Protein AF-A0A352WPE0-F1 (afdb_monomer_lite)

pLDDT: mean 79.99, std 14.22, range [39.38, 95.12]

Radius of gyration: 27.55 Å; chains: 1; bounding box: 70×41×82 Å

Structure (mmCIF, N/CA/C/O backbone):
data_AF-A0A352WPE0-F1
#
_entry.id   AF-A0A352WPE0-F1
#
loop_
_atom_site.group_PDB
_atom_site.id
_atom_site.type_symbol
_atom_site.label_atom_id
_atom_site.label_alt_id
_atom_site.label_comp_id
_atom_site.label_asym_id
_atom_site.label_entity_id
_atom_site.label_seq_id
_atom_site.pdbx_PDB_ins_code
_atom_site.Cartn_x
_atom_site.Cartn_y
_atom_site.Cartn_z
_atom_site.occupancy
_atom_site.B_iso_or_equiv
_atom_site.auth_seq_id
_atom_site.auth_comp_id
_atom_site.auth_asym_id
_atom_site.auth_atom_id
_atom_site.pdbx_PDB_model_num
ATOM 1 N N . MET A 1 1 ? -41.668 14.750 -33.938 1.00 43.81 1 MET A N 1
ATOM 2 C CA . MET A 1 1 ? -40.246 15.151 -33.969 1.00 43.81 1 MET A CA 1
ATOM 3 C C . MET A 1 1 ? -39.415 13.962 -33.520 1.00 43.81 1 MET A C 1
ATOM 5 O O . MET A 1 1 ? -39.612 13.494 -32.409 1.00 43.81 1 MET A O 1
ATOM 9 N N . LYS A 1 2 ? -38.596 13.395 -34.413 1.00 44.81 2 LYS A N 1
ATOM 10 C CA . LYS A 1 2 ? -37.662 12.307 -34.089 1.00 44.81 2 LYS A CA 1
ATOM 11 C C . LYS A 1 2 ? -36.348 12.960 -33.655 1.00 44.81 2 LYS A C 1
ATOM 13 O O . LYS A 1 2 ? -35.745 13.641 -34.476 1.00 44.81 2 LYS A O 1
ATOM 18 N N . MET A 1 3 ? -35.953 12.789 -32.392 1.00 46.50 3 MET A N 1
ATOM 19 C CA . MET A 1 3 ? -34.606 13.148 -31.927 1.00 46.50 3 MET A CA 1
ATOM 20 C C . MET A 1 3 ? -33.566 12.379 -32.748 1.00 46.50 3 MET A C 1
ATOM 22 O O . MET A 1 3 ? -33.738 11.181 -32.996 1.00 46.50 3 MET A O 1
ATOM 26 N N . GLY A 1 4 ? -32.532 13.083 -33.210 1.00 46.75 4 GLY A N 1
ATOM 27 C CA . GLY A 1 4 ? -31.468 12.518 -34.032 1.00 46.75 4 GLY A CA 1
ATOM 28 C C . GLY A 1 4 ? -30.531 11.633 -33.213 1.00 46.75 4 GLY A C 1
ATOM 29 O O . GLY A 1 4 ? -30.327 11.855 -32.024 1.00 46.75 4 GLY A O 1
ATOM 30 N N . LEU A 1 5 ? -29.926 10.630 -33.855 1.00 49.81 5 LEU A N 1
ATOM 31 C CA . LEU A 1 5 ? -28.964 9.719 -33.216 1.00 49.81 5 LEU A CA 1
ATOM 32 C C . LEU A 1 5 ? -27.746 10.464 -32.621 1.00 49.81 5 LEU A C 1
ATOM 34 O O . LEU A 1 5 ? -27.161 9.996 -31.653 1.00 49.81 5 LEU A O 1
ATOM 38 N N . MET A 1 6 ? -27.412 11.636 -33.173 1.00 50.19 6 MET A N 1
ATOM 39 C CA . MET A 1 6 ? -26.357 12.532 -32.678 1.00 50.19 6 MET A CA 1
ATOM 40 C C . MET A 1 6 ? -26.748 13.261 -31.380 1.00 50.19 6 MET A C 1
ATOM 42 O O . MET A 1 6 ? -25.894 13.448 -30.520 1.00 50.19 6 MET A O 1
ATOM 46 N N . ASP A 1 7 ? -28.033 13.581 -31.172 1.00 50.25 7 ASP A N 1
ATOM 47 C CA . ASP A 1 7 ? -28.509 14.175 -29.908 1.00 50.25 7 ASP A CA 1
ATOM 48 C C . ASP A 1 7 ? -28.451 13.168 -28.747 1.00 50.25 7 ASP A C 1
ATOM 50 O O . ASP A 1 7 ? -28.333 13.561 -27.593 1.00 50.25 7 ASP A O 1
ATOM 54 N N . LYS A 1 8 ? -28.485 11.861 -29.048 1.00 51.09 8 LYS A N 1
ATOM 55 C CA . LYS A 1 8 ? -28.282 10.786 -28.060 1.00 51.09 8 LYS A CA 1
ATOM 56 C C . LYS A 1 8 ? -26.813 10.527 -27.716 1.00 51.09 8 LYS A C 1
ATOM 58 O O . LYS A 1 8 ? -26.549 9.888 -26.706 1.00 51.09 8 LYS A O 1
ATOM 63 N N . LEU A 1 9 ? -25.873 10.976 -28.548 1.00 45.56 9 LEU A N 1
ATOM 64 C CA . LEU A 1 9 ? -24.436 10.820 -28.292 1.00 45.56 9 LEU A CA 1
ATOM 65 C C . LEU A 1 9 ? -23.860 12.016 -27.525 1.00 45.56 9 LEU A C 1
ATOM 67 O O . LEU A 1 9 ? -22.933 11.835 -26.747 1.00 45.56 9 LEU A O 1
ATOM 71 N N . ASN A 1 10 ? -24.461 13.202 -27.658 1.00 40.06 10 ASN A N 1
ATOM 72 C CA . ASN A 1 10 ? -24.105 14.378 -26.854 1.00 40.06 10 ASN A CA 1
ATOM 73 C C . ASN A 1 10 ? -24.753 14.406 -25.459 1.00 40.06 10 ASN A C 1
ATOM 75 O O . ASN A 1 10 ? -24.430 15.286 -24.669 1.00 40.06 10 ASN A O 1
ATOM 79 N N . SER A 1 11 ? -25.646 13.461 -25.143 1.00 41.69 11 SER A N 1
ATOM 80 C CA . SER A 1 11 ? -26.133 13.227 -23.775 1.00 41.69 11 SER A CA 1
ATOM 81 C C . SER A 1 11 ? -25.327 12.156 -23.037 1.00 41.69 11 SER A C 1
ATOM 83 O O . SER A 1 11 ? -25.769 11.670 -21.998 1.00 41.69 11 SER A O 1
ATOM 85 N N . VAL A 1 12 ? -24.188 11.721 -23.587 1.00 42.97 12 VAL A N 1
ATOM 86 C CA . VAL A 1 12 ? -23.185 11.006 -22.798 1.00 42.97 12 VAL A CA 1
ATOM 87 C C . VAL A 1 12 ? -22.528 12.075 -21.942 1.00 42.97 12 VAL A C 1
ATOM 89 O O . VAL A 1 12 ? -21.559 12.710 -22.353 1.00 42.97 12 VAL A O 1
ATOM 92 N N . ASP A 1 13 ? -23.172 12.337 -20.804 1.00 41.56 13 ASP A N 1
ATOM 93 C CA . ASP A 1 13 ? -22.666 13.165 -19.724 1.00 41.56 13 ASP A CA 1
ATOM 94 C C . ASP A 1 13 ? -21.177 12.872 -19.553 1.00 41.56 13 ASP A C 1
ATOM 96 O O . ASP A 1 13 ? -20.771 11.783 -19.138 1.00 41.56 13 ASP A O 1
ATOM 100 N N . HIS A 1 14 ? -20.352 13.871 -19.852 1.00 40.06 14 HIS A N 1
ATOM 101 C CA . HIS A 1 14 ? -19.126 14.043 -19.101 1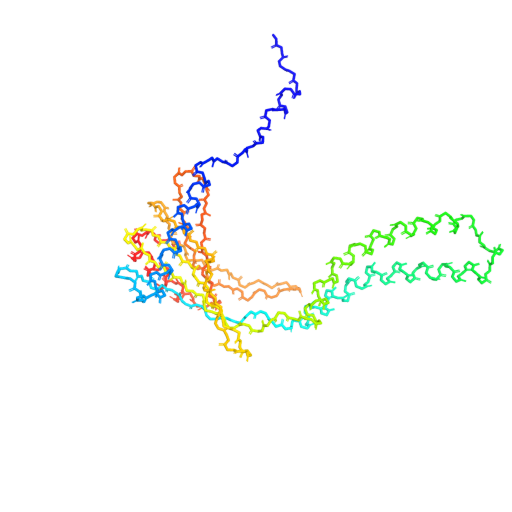.00 40.06 14 HIS A CA 1
ATOM 102 C C . HIS A 1 14 ? -19.575 14.294 -17.665 1.00 40.06 14 HIS A C 1
ATOM 104 O O . HIS A 1 14 ? -19.849 15.429 -17.284 1.00 40.06 14 HIS A O 1
ATOM 110 N N . SER A 1 15 ? -19.738 13.209 -16.909 1.00 39.38 15 SER A N 1
ATOM 111 C CA . SER A 1 15 ? -19.980 13.234 -15.479 1.00 39.38 15 SER A CA 1
ATOM 112 C C . SER A 1 15 ? -18.829 14.005 -14.846 1.00 39.38 15 SER A C 1
ATOM 114 O O . SER A 1 15 ? -17.753 13.452 -14.609 1.00 39.38 15 SER A O 1
ATOM 116 N N . SER A 1 16 ? -19.032 15.303 -14.618 1.00 40.28 16 SER A N 1
ATOM 117 C CA . SER A 1 16 ? -18.300 16.019 -13.584 1.00 40.28 16 SER A CA 1
ATOM 118 C C . SER A 1 16 ? -18.358 15.150 -12.328 1.00 40.28 16 SER A C 1
ATOM 120 O O . SER A 1 16 ? -19.448 14.656 -12.017 1.00 40.28 16 SER A O 1
ATOM 122 N N . PRO A 1 17 ? -17.230 14.917 -11.634 1.00 46.94 17 PRO A N 1
ATOM 123 C CA . PRO A 1 17 ? -17.265 14.205 -10.365 1.00 46.94 17 PRO A CA 1
ATOM 124 C C . PRO A 1 17 ? -18.322 14.880 -9.490 1.00 46.94 17 PRO A C 1
ATOM 126 O O . PRO A 1 17 ? -18.395 16.111 -9.417 1.00 46.94 17 PRO A O 1
ATOM 129 N N . ASN A 1 18 ? -19.235 14.079 -8.943 1.00 52.78 18 ASN A N 1
ATOM 130 C CA . ASN A 1 18 ? -20.347 14.597 -8.164 1.00 52.78 18 ASN A CA 1
ATOM 131 C C . ASN A 1 18 ? -19.765 15.431 -7.019 1.00 52.78 18 ASN A C 1
ATOM 133 O O . ASN A 1 18 ? -18.969 14.929 -6.234 1.00 52.78 18 ASN A O 1
ATOM 137 N N . HIS A 1 19 ? -20.190 16.686 -6.877 1.00 56.44 19 HIS A N 1
ATOM 138 C CA . HIS A 1 19 ? -19.694 17.597 -5.834 1.00 56.44 19 HIS A CA 1
ATOM 139 C C . HIS A 1 19 ? -19.858 17.023 -4.402 1.00 56.44 19 HIS A C 1
ATOM 141 O O . HIS A 1 19 ? -19.195 17.458 -3.465 1.00 56.44 19 HIS A O 1
ATOM 147 N N . SER A 1 20 ? -20.732 16.022 -4.226 1.00 59.91 20 SER A N 1
ATOM 148 C CA . SER A 1 20 ? -20.898 15.254 -2.988 1.00 59.91 20 SER A CA 1
ATOM 149 C C . SER A 1 20 ? -19.828 14.184 -2.744 1.00 59.91 20 SER A C 1
ATOM 151 O O . SER A 1 20 ? -19.584 13.854 -1.590 1.00 59.91 20 SER A O 1
ATOM 153 N N . GLU A 1 21 ? -19.236 13.610 -3.792 1.00 61.56 21 GLU A N 1
ATOM 154 C CA . GLU A 1 21 ? -18.178 12.594 -3.688 1.00 61.56 21 GLU A CA 1
ATOM 155 C C . GLU A 1 21 ? -16.844 13.232 -3.312 1.00 61.56 21 GLU A C 1
ATOM 157 O O . GLU A 1 21 ? -16.178 12.746 -2.405 1.00 61.56 21 GLU A O 1
ATOM 162 N N . GLU A 1 22 ? -16.503 14.357 -3.945 1.00 63.03 22 GLU A N 1
ATOM 163 C CA . GLU A 1 22 ? -15.292 15.126 -3.634 1.00 63.03 22 GLU A CA 1
ATOM 164 C C . GLU A 1 22 ? -15.313 15.600 -2.174 1.00 63.03 22 GLU A C 1
ATOM 166 O O . GLU A 1 22 ? -14.399 15.309 -1.412 1.00 63.03 22 GLU A O 1
ATOM 171 N N . LYS A 1 23 ? -16.447 16.159 -1.728 1.00 72.69 23 LYS A N 1
ATOM 172 C CA . LYS A 1 23 ? -16.642 16.541 -0.325 1.00 72.69 23 LYS A CA 1
ATOM 173 C C . LYS A 1 23 ? -16.513 15.357 0.644 1.00 72.69 23 LYS A C 1
ATOM 175 O O . LYS A 1 23 ? -16.008 15.519 1.747 1.00 72.69 23 LYS A O 1
ATOM 180 N N . HIS A 1 24 ? -16.994 14.173 0.262 1.00 78.94 24 HIS A N 1
ATOM 181 C CA . HIS A 1 24 ? -16.892 12.994 1.121 1.00 78.94 24 HIS A CA 1
ATOM 182 C C . HIS A 1 24 ? -15.450 12.485 1.240 1.00 78.94 24 HIS A C 1
ATOM 184 O O . HIS A 1 24 ? -15.063 12.009 2.305 1.00 78.94 24 HIS A O 1
ATOM 190 N N . LEU A 1 25 ? -14.666 12.583 0.163 1.00 80.31 25 LEU A N 1
ATOM 191 C CA . LEU A 1 25 ? -13.249 12.238 0.175 1.00 80.31 25 LEU A CA 1
ATOM 192 C C . LEU A 1 25 ? -12.449 13.226 1.031 1.00 80.31 25 LEU A C 1
ATOM 194 O O . LEU A 1 25 ? -11.646 12.782 1.848 1.00 80.31 25 LEU A O 1
ATOM 198 N N . ASP A 1 26 ? -12.726 14.525 0.907 1.00 86.31 26 ASP A N 1
ATOM 199 C CA . ASP A 1 26 ? -12.113 15.560 1.746 1.00 86.31 26 ASP A CA 1
ATOM 200 C C . ASP A 1 26 ? -12.408 15.306 3.234 1.00 86.31 26 ASP A C 1
ATOM 202 O O . ASP A 1 26 ? -11.487 15.258 4.043 1.00 86.31 26 ASP A O 1
ATOM 206 N N . ASP A 1 27 ? -13.665 15.007 3.592 1.00 87.81 27 ASP A N 1
ATOM 207 C CA . ASP A 1 27 ? -14.049 14.675 4.974 1.00 87.81 27 ASP A CA 1
ATOM 208 C C . ASP A 1 27 ? -13.287 13.440 5.518 1.00 87.81 27 ASP A C 1
ATOM 210 O O . ASP A 1 27 ? -12.945 13.375 6.704 1.00 87.81 27 ASP A O 1
ATOM 214 N N . ILE A 1 28 ? -13.034 12.430 4.671 1.00 89.69 28 ILE A N 1
ATOM 215 C CA . ILE A 1 28 ? -12.258 11.231 5.034 1.00 89.69 28 ILE A CA 1
ATOM 216 C C . ILE A 1 28 ? -10.789 11.589 5.268 1.00 89.69 28 ILE A C 1
ATOM 218 O O . ILE A 1 28 ? -10.204 11.128 6.252 1.00 89.69 28 ILE A O 1
ATOM 222 N N . LEU A 1 29 ? -10.196 12.383 4.374 1.00 90.75 29 LEU A N 1
ATOM 223 C CA . LEU A 1 29 ? -8.794 12.786 4.452 1.00 90.75 29 LEU A CA 1
ATOM 224 C C . LEU A 1 29 ? -8.548 13.694 5.655 1.00 90.75 29 LEU A C 1
ATOM 226 O O . LEU A 1 29 ? -7.678 13.383 6.462 1.00 90.75 29 LEU A O 1
ATOM 230 N N . ASP A 1 30 ? -9.380 14.715 5.860 1.00 93.44 30 ASP A N 1
ATOM 231 C CA . ASP A 1 30 ? -9.312 15.610 7.020 1.00 93.44 30 ASP A CA 1
ATOM 232 C C . ASP A 1 30 ? -9.370 14.819 8.333 1.00 93.44 30 ASP A C 1
ATOM 234 O O . ASP A 1 30 ? -8.625 15.071 9.288 1.00 93.44 30 ASP A O 1
ATOM 238 N N . ARG A 1 31 ? -10.243 13.805 8.389 1.00 92.88 31 ARG A N 1
ATOM 239 C CA . ARG A 1 31 ? -10.347 12.931 9.557 1.00 92.88 31 ARG A CA 1
ATOM 240 C C . ARG A 1 31 ? -9.107 12.061 9.734 1.00 92.88 31 ARG A C 1
ATOM 242 O O . ARG A 1 31 ? -8.640 11.914 10.865 1.00 92.88 31 ARG A O 1
ATOM 249 N N . ALA A 1 32 ? -8.601 11.472 8.653 1.00 93.38 32 ALA A N 1
ATOM 250 C CA . ALA A 1 32 ? -7.404 10.643 8.677 1.00 93.38 32 ALA A CA 1
ATOM 251 C C . ALA A 1 32 ? -6.178 11.449 9.123 1.00 93.38 32 ALA A C 1
ATOM 253 O O . ALA A 1 32 ? -5.430 10.967 9.971 1.00 93.38 32 ALA A O 1
ATOM 254 N N . GLU A 1 33 ? -6.014 12.674 8.623 1.00 94.62 33 GLU A N 1
ATOM 255 C CA . GLU A 1 33 ? -4.950 13.595 9.021 1.00 94.62 33 GLU A CA 1
ATOM 256 C C . GLU A 1 33 ? -5.079 14.007 10.487 1.00 94.62 33 GLU A C 1
ATOM 258 O O . GLU A 1 33 ? -4.097 13.965 11.228 1.00 94.62 33 GLU A O 1
ATOM 263 N N . SER A 1 34 ? -6.291 14.338 10.945 1.00 93.81 34 SER A N 1
ATOM 264 C CA . SER A 1 34 ? -6.532 14.687 12.347 1.00 93.81 34 SER A CA 1
ATOM 265 C C . SER A 1 34 ? -6.229 13.527 13.297 1.00 93.81 34 SER A C 1
ATOM 267 O O . SER A 1 34 ? -5.673 13.759 14.371 1.00 93.81 34 SER A O 1
ATOM 269 N N . LEU A 1 35 ? -6.597 12.295 12.932 1.00 93.69 35 LEU A N 1
ATOM 270 C CA . LEU A 1 35 ? -6.309 11.110 13.739 1.00 93.69 35 LEU A CA 1
ATOM 271 C C . LEU A 1 35 ? -4.806 10.802 13.754 1.00 93.69 35 LEU A C 1
ATOM 273 O O . LEU A 1 35 ? -4.257 10.519 14.816 1.00 93.69 35 LEU A O 1
ATOM 277 N N . MET A 1 36 ? -4.137 10.919 12.606 1.00 95.06 36 MET A N 1
ATOM 278 C CA . MET A 1 36 ? -2.690 10.740 12.492 1.00 95.06 36 MET A CA 1
ATOM 279 C C . MET A 1 36 ? -1.939 11.751 13.363 1.00 95.06 36 MET A C 1
ATOM 281 O O . MET A 1 36 ? -1.133 11.354 14.199 1.00 95.06 36 MET A O 1
ATOM 285 N N . ALA A 1 37 ? -2.283 13.037 13.258 1.00 93.50 37 ALA A N 1
ATOM 286 C CA . ALA A 1 37 ? -1.677 14.091 14.065 1.00 93.50 37 ALA A CA 1
ATOM 287 C C . ALA A 1 37 ? -1.893 13.875 15.573 1.00 93.50 37 ALA A C 1
ATOM 289 O O . ALA A 1 37 ? -0.993 14.138 16.369 1.00 93.50 37 ALA A O 1
ATOM 290 N N . ALA A 1 38 ? -3.065 13.372 15.979 1.00 92.94 38 ALA A N 1
ATOM 291 C CA . ALA A 1 38 ? -3.334 13.043 17.378 1.00 92.94 38 ALA A CA 1
ATOM 292 C C . ALA A 1 38 ? -2.443 11.892 17.879 1.00 92.94 38 ALA A C 1
ATOM 294 O O . ALA A 1 38 ? -1.887 11.984 18.974 1.00 92.94 38 ALA A O 1
ATOM 295 N N . ILE A 1 39 ? -2.268 10.847 17.062 1.00 92.81 39 ILE A N 1
ATOM 296 C CA . ILE A 1 39 ? -1.396 9.706 17.373 1.00 92.81 39 ILE A CA 1
ATOM 297 C C . ILE A 1 39 ? 0.066 10.150 17.497 1.00 92.81 39 ILE A C 1
ATOM 299 O O . ILE A 1 39 ? 0.741 9.740 18.439 1.00 92.81 39 ILE A O 1
ATOM 303 N N . GLU A 1 40 ? 0.548 10.999 16.588 1.00 90.44 40 GLU A N 1
ATOM 304 C CA . GLU A 1 40 ? 1.925 11.506 16.625 1.00 90.44 40 GLU A CA 1
ATOM 305 C C . GLU A 1 40 ? 2.189 12.424 17.828 1.00 90.44 40 GLU A C 1
ATOM 307 O O . GLU A 1 40 ? 3.268 12.376 18.417 1.00 90.44 40 GLU A O 1
ATOM 312 N N . ALA A 1 41 ? 1.220 13.265 18.205 1.00 91.00 41 ALA A N 1
ATOM 313 C CA . ALA A 1 41 ? 1.411 14.264 19.255 1.00 91.00 41 ALA A CA 1
ATOM 314 C C . ALA A 1 41 ? 1.271 13.697 20.677 1.00 91.00 41 ALA A C 1
ATOM 316 O O . ALA A 1 41 ? 2.067 14.032 21.556 1.00 91.00 41 ALA A O 1
ATOM 317 N N . GLU A 1 42 ? 0.245 12.878 20.922 1.00 89.56 42 GLU A N 1
ATOM 318 C CA . GLU A 1 42 ? -0.151 12.449 22.274 1.00 89.56 42 GLU A CA 1
ATOM 319 C C . GLU A 1 42 ? -0.135 10.920 22.454 1.00 89.56 42 GLU A C 1
ATOM 321 O O . GLU A 1 42 ? -0.343 10.421 23.564 1.00 89.56 42 GLU A O 1
ATOM 326 N N . GLY A 1 43 ? 0.156 10.164 21.390 1.00 88.12 43 GLY A N 1
ATOM 327 C CA . GLY A 1 43 ? 0.001 8.711 21.350 1.00 88.12 43 GLY A CA 1
ATOM 328 C C . GLY A 1 43 ? -1.434 8.292 21.025 1.00 88.12 43 GLY A C 1
ATOM 329 O O . GLY A 1 43 ? -2.269 9.101 20.628 1.00 88.12 43 GLY A O 1
ATOM 330 N N . THR A 1 44 ? -1.740 7.001 21.173 1.00 91.06 44 THR A N 1
ATOM 331 C CA . THR A 1 44 ? -3.047 6.445 20.786 1.00 91.06 44 THR A CA 1
ATOM 332 C C . THR A 1 44 ? -4.206 7.126 21.532 1.00 91.06 44 THR A C 1
ATOM 334 O O . THR A 1 44 ? -4.300 6.978 22.757 1.00 91.06 44 THR A O 1
ATOM 337 N N . PRO A 1 45 ? -5.131 7.812 20.827 1.00 90.56 45 PRO A N 1
ATOM 338 C CA . PRO A 1 45 ? -6.274 8.453 21.463 1.00 90.56 45 PRO A CA 1
ATOM 339 C C . PRO A 1 45 ? -7.187 7.441 22.179 1.00 90.56 45 PRO A C 1
ATOM 341 O O . PRO A 1 45 ? -7.292 6.286 21.751 1.00 90.56 45 PRO A O 1
ATOM 344 N N . PRO A 1 46 ? -7.909 7.846 23.241 1.00 88.94 46 PRO A N 1
ATOM 345 C CA . PRO A 1 46 ? -8.819 6.954 23.952 1.00 88.94 46 PRO A CA 1
ATOM 346 C C . PRO A 1 46 ? -9.879 6.343 23.027 1.00 88.94 46 PRO A C 1
ATOM 348 O O . PRO A 1 46 ? -10.609 7.059 22.344 1.00 88.94 46 PRO A O 1
ATOM 351 N N . GLY A 1 47 ? -9.993 5.014 23.045 1.00 88.19 47 GLY A N 1
ATOM 352 C CA . GLY A 1 47 ? -10.964 4.272 22.235 1.00 88.19 47 GLY A CA 1
ATOM 353 C C . GLY A 1 47 ? -10.514 3.970 20.805 1.00 88.19 47 GLY A C 1
ATOM 354 O O . GLY A 1 47 ? -11.245 3.277 20.108 1.00 88.19 47 GLY A O 1
ATOM 355 N N . VAL A 1 48 ? -9.335 4.433 20.378 1.00 94.25 48 VAL A N 1
ATOM 356 C CA . VAL A 1 48 ? -8.702 4.020 19.118 1.00 94.25 48 VAL A CA 1
ATOM 357 C C . VAL A 1 48 ? -7.837 2.783 19.372 1.00 94.25 48 VAL A C 1
ATOM 359 O O . VAL A 1 48 ? -7.135 2.697 20.380 1.00 94.25 48 VAL A O 1
ATOM 362 N N . HIS A 1 49 ? -7.886 1.810 18.465 1.00 93.94 49 HIS A N 1
ATOM 363 C CA . HIS A 1 49 ? -7.194 0.529 18.597 1.00 93.94 49 HIS A CA 1
ATOM 364 C C . HIS A 1 49 ? -6.268 0.273 17.407 1.00 93.94 49 HIS A C 1
ATOM 366 O O . HIS A 1 49 ? -6.686 0.391 16.257 1.00 93.94 49 HIS A O 1
ATOM 372 N N . LEU A 1 50 ? -5.028 -0.138 17.677 1.00 93.94 50 LEU A N 1
ATOM 373 C CA . LEU A 1 50 ? -4.148 -0.708 16.658 1.00 93.94 50 LEU A CA 1
ATOM 374 C C . LEU A 1 50 ? -4.575 -2.160 16.414 1.00 93.94 50 LEU A C 1
ATOM 376 O O . LEU A 1 50 ? -4.482 -2.988 17.319 1.00 93.94 50 LEU A O 1
ATOM 380 N N . ALA A 1 51 ? -5.073 -2.461 15.218 1.00 91.81 51 ALA A N 1
ATOM 381 C CA . ALA A 1 51 ? -5.531 -3.805 14.868 1.00 91.81 51 ALA A CA 1
ATOM 382 C C . ALA A 1 51 ? -4.423 -4.670 14.279 1.00 91.81 51 ALA A C 1
ATOM 384 O O . ALA A 1 51 ? -4.372 -5.871 14.538 1.00 91.81 51 ALA A O 1
ATOM 385 N N . TYR A 1 52 ? -3.562 -4.072 13.462 1.00 92.31 52 TYR A N 1
ATOM 386 C CA . TYR A 1 52 ? -2.528 -4.802 12.751 1.00 92.31 52 TYR A CA 1
ATOM 387 C C . TYR A 1 52 ? -1.333 -3.906 12.456 1.00 92.31 52 TYR A C 1
ATOM 389 O O . TYR A 1 52 ? -1.500 -2.718 12.175 1.00 92.31 52 TYR A O 1
ATOM 397 N N . GLU A 1 53 ? -0.149 -4.502 12.511 1.00 93.38 53 GLU A N 1
ATOM 398 C CA . GLU A 1 53 ? 1.117 -3.882 12.148 1.00 93.38 53 GLU A CA 1
ATOM 399 C C . GLU A 1 53 ? 1.849 -4.825 11.191 1.00 93.38 53 GLU A C 1
ATOM 401 O O . GLU A 1 53 ? 1.975 -6.025 11.463 1.00 93.38 53 GLU A O 1
ATOM 406 N N . LEU A 1 54 ? 2.280 -4.283 10.056 1.00 90.56 54 LEU A N 1
ATOM 407 C CA . LEU A 1 54 ? 3.047 -4.982 9.039 1.00 90.56 54 LEU A CA 1
ATOM 408 C C . LEU A 1 54 ? 4.368 -4.256 8.834 1.00 90.56 54 LEU A C 1
ATOM 410 O O . LEU A 1 54 ? 4.389 -3.101 8.418 1.00 90.56 54 LEU A O 1
ATOM 414 N N . GLU A 1 55 ? 5.457 -4.972 9.071 1.00 91.69 55 GLU A N 1
ATOM 415 C CA . GLU A 1 55 ? 6.802 -4.505 8.766 1.00 91.69 55 GLU A CA 1
ATOM 416 C C . GLU A 1 55 ? 7.275 -5.133 7.454 1.00 91.69 55 GLU A C 1
ATOM 418 O O . GLU A 1 55 ? 7.212 -6.354 7.272 1.00 91.69 55 GLU A O 1
ATOM 423 N N . TYR A 1 56 ? 7.753 -4.306 6.531 1.00 88.94 56 TYR A N 1
ATOM 424 C CA . TYR A 1 56 ? 8.373 -4.753 5.290 1.00 88.94 56 TYR A CA 1
ATOM 425 C C . TYR A 1 56 ? 9.452 -3.772 4.839 1.00 88.94 56 TYR A C 1
ATOM 427 O O . TYR A 1 56 ? 9.509 -2.635 5.292 1.00 88.94 56 TYR A O 1
ATOM 435 N N . GLN A 1 57 ? 10.326 -4.216 3.942 1.00 86.75 57 GLN A N 1
ATOM 436 C CA . GLN A 1 57 ? 11.285 -3.337 3.277 1.00 86.75 57 GLN A CA 1
ATOM 437 C C . GLN A 1 57 ? 10.779 -3.001 1.877 1.00 86.75 57 GLN A C 1
ATOM 439 O O . GLN A 1 57 ? 10.279 -3.883 1.171 1.00 86.75 57 GLN A O 1
ATOM 444 N N . ARG A 1 58 ? 10.915 -1.737 1.472 1.00 84.31 58 ARG A N 1
ATOM 445 C CA . ARG A 1 58 ? 10.662 -1.284 0.097 1.00 84.31 58 ARG A CA 1
ATOM 446 C C . ARG A 1 58 ? 11.872 -0.537 -0.456 1.00 84.31 58 ARG A C 1
ATOM 448 O O . ARG A 1 58 ? 12.757 -0.131 0.290 1.00 84.31 58 ARG A O 1
ATOM 455 N N . GLY A 1 59 ? 11.889 -0.366 -1.774 1.00 81.56 59 GLY A N 1
ATOM 456 C CA . GLY A 1 59 ? 13.002 0.267 -2.475 1.00 81.56 59 GLY A CA 1
ATOM 457 C C . GLY A 1 59 ? 14.210 -0.657 -2.626 1.00 81.56 59 GLY A C 1
ATOM 458 O O . GLY A 1 59 ? 14.107 -1.884 -2.540 1.00 81.56 59 GLY A O 1
ATOM 459 N N . GLY A 1 60 ? 15.365 -0.060 -2.898 1.00 80.06 60 GLY A N 1
ATOM 460 C CA . GLY A 1 60 ? 16.592 -0.778 -3.195 1.00 80.06 60 GLY A CA 1
ATOM 461 C C . GLY A 1 60 ? 16.679 -1.305 -4.626 1.00 80.06 60 GLY A C 1
ATOM 462 O O . GLY A 1 60 ? 15.735 -1.313 -5.416 1.00 80.06 60 GLY A O 1
ATOM 463 N N . ARG A 1 61 ? 17.879 -1.773 -4.976 1.00 81.62 61 ARG A N 1
ATOM 464 C CA . ARG A 1 61 ? 18.196 -2.199 -6.340 1.00 81.62 61 ARG A CA 1
ATOM 465 C C . ARG A 1 61 ? 17.631 -3.589 -6.636 1.00 81.62 61 ARG A C 1
ATOM 467 O O . ARG A 1 61 ? 18.220 -4.597 -6.240 1.00 81.62 61 ARG A O 1
ATOM 474 N N . ASN A 1 62 ? 16.575 -3.667 -7.443 1.00 78.12 62 ASN A N 1
ATOM 475 C CA . ASN A 1 62 ? 16.072 -4.951 -7.943 1.00 78.12 62 ASN A CA 1
ATOM 476 C C . ASN A 1 62 ? 16.820 -5.386 -9.216 1.00 78.12 62 ASN A C 1
ATOM 478 O O . ASN A 1 62 ? 16.389 -5.126 -10.341 1.00 78.12 62 ASN A O 1
ATOM 482 N N . ILE A 1 63 ? 17.976 -6.036 -9.037 1.00 78.12 63 ILE A N 1
ATOM 483 C CA . ILE A 1 63 ? 18.884 -6.424 -10.135 1.00 78.12 63 ILE A CA 1
ATOM 484 C C . ILE A 1 63 ? 18.223 -7.406 -11.110 1.00 78.12 63 ILE A C 1
ATOM 486 O O . ILE A 1 63 ? 18.433 -7.301 -12.317 1.00 78.12 63 ILE A O 1
ATOM 490 N N . VAL A 1 64 ? 17.451 -8.371 -10.604 1.00 77.69 64 VAL A N 1
ATOM 491 C CA . VAL A 1 64 ? 16.885 -9.449 -11.430 1.00 77.69 64 VAL A CA 1
ATOM 492 C C . VAL A 1 64 ? 15.780 -8.906 -12.327 1.00 77.69 64 VAL A C 1
ATOM 494 O O . VAL A 1 64 ? 15.828 -9.094 -13.543 1.00 77.69 64 VAL A O 1
ATOM 497 N N . GLU A 1 65 ? 14.825 -8.184 -11.742 1.00 76.06 65 GLU A N 1
ATOM 498 C CA . GLU A 1 65 ? 13.719 -7.579 -12.483 1.00 76.06 65 GLU A CA 1
ATOM 499 C C . GLU A 1 65 ? 14.229 -6.517 -13.463 1.00 76.06 65 GLU A C 1
ATOM 501 O O . GLU A 1 65 ? 13.902 -6.555 -14.652 1.00 76.06 65 GLU A O 1
ATOM 506 N N . SER A 1 66 ? 15.123 -5.634 -13.008 1.00 78.31 66 SER A N 1
ATOM 507 C CA . SER A 1 66 ? 15.690 -4.591 -13.868 1.00 78.31 66 SER A CA 1
ATOM 508 C C . SER A 1 66 ? 16.563 -5.166 -14.986 1.00 78.31 66 SER A C 1
ATOM 510 O O . SER A 1 66 ? 16.568 -4.654 -16.103 1.00 78.31 66 SER A O 1
ATOM 512 N N . GLY A 1 67 ? 17.292 -6.253 -14.723 1.00 79.50 67 GLY A N 1
ATOM 513 C CA . GLY A 1 67 ? 18.080 -6.950 -15.736 1.00 79.50 67 GLY A CA 1
ATOM 514 C C . GLY A 1 67 ? 17.206 -7.581 -16.820 1.00 79.50 67 GLY A C 1
ATOM 515 O O . GLY A 1 67 ? 17.511 -7.448 -18.005 1.00 79.50 67 GLY A O 1
ATOM 516 N N . PHE A 1 68 ? 16.101 -8.224 -16.431 1.00 82.94 68 PHE A N 1
ATOM 517 C CA . PHE A 1 68 ? 15.154 -8.828 -17.368 1.00 82.94 68 PHE A CA 1
ATOM 518 C C . PHE A 1 68 ? 14.480 -7.778 -18.261 1.00 82.94 68 PHE A C 1
ATOM 520 O O . PHE A 1 68 ? 14.565 -7.871 -19.488 1.00 82.94 68 PHE A O 1
ATOM 527 N N . TRP A 1 69 ? 13.867 -6.751 -17.663 1.00 79.12 69 TRP A N 1
ATOM 528 C CA . TRP A 1 69 ? 13.186 -5.688 -18.410 1.00 79.12 69 TRP A CA 1
ATOM 529 C C . TRP A 1 69 ? 14.157 -4.830 -19.219 1.00 79.12 69 TRP A C 1
ATOM 531 O O . TRP A 1 69 ? 13.864 -4.475 -20.362 1.00 79.12 69 TRP A O 1
ATOM 541 N N . GLY A 1 70 ? 15.350 -4.575 -18.676 1.00 80.94 70 GLY A N 1
ATOM 542 C CA . GLY A 1 70 ? 16.434 -3.914 -19.390 1.00 80.94 70 GLY A CA 1
ATOM 543 C C . GLY A 1 70 ? 16.844 -4.689 -20.642 1.00 80.94 70 GLY A C 1
ATOM 544 O O . GLY A 1 70 ? 16.904 -4.102 -21.719 1.00 80.94 70 GLY A O 1
ATOM 545 N N . LEU A 1 71 ? 17.063 -6.006 -20.541 1.00 83.19 71 LEU A N 1
ATOM 546 C CA . LEU A 1 71 ? 17.411 -6.851 -21.689 1.00 83.19 71 LEU A CA 1
ATOM 547 C C . LEU A 1 71 ? 16.281 -6.891 -22.721 1.00 83.19 71 LEU A C 1
ATOM 549 O O . LEU A 1 71 ? 16.545 -6.716 -23.911 1.00 83.19 71 LEU A O 1
ATOM 553 N N . LEU A 1 72 ? 15.035 -7.062 -22.271 1.00 83.50 72 LEU A N 1
ATOM 554 C CA . LEU A 1 72 ? 13.862 -7.064 -23.140 1.00 83.50 72 LEU A CA 1
ATOM 555 C C . LEU A 1 72 ? 13.755 -5.748 -23.917 1.00 83.50 72 LEU A C 1
ATOM 557 O O . LEU A 1 72 ? 13.680 -5.760 -25.143 1.00 83.50 72 LEU A O 1
ATOM 561 N N . GLY A 1 73 ? 13.812 -4.609 -23.232 1.00 79.88 73 GLY A N 1
ATOM 562 C CA . GLY A 1 73 ? 13.735 -3.299 -23.866 1.00 79.88 73 GLY A CA 1
ATOM 563 C C . GLY A 1 73 ? 14.927 -2.997 -24.789 1.00 79.88 73 GLY A C 1
ATOM 564 O O . GLY A 1 73 ? 14.755 -2.397 -25.854 1.00 79.88 73 GLY A O 1
ATOM 565 N N . LEU A 1 74 ? 16.122 -3.510 -24.474 1.00 81.56 74 LEU A N 1
ATOM 566 C CA . LEU A 1 74 ? 17.293 -3.429 -25.355 1.00 81.56 74 LEU A CA 1
ATOM 567 C C . LEU A 1 74 ? 17.073 -4.212 -26.658 1.00 81.56 74 LEU A C 1
ATOM 569 O O . LEU A 1 74 ? 17.576 -3.791 -27.695 1.00 81.56 74 LEU A O 1
ATOM 573 N N . MET A 1 75 ? 16.263 -5.278 -26.675 1.00 84.94 75 MET A N 1
ATOM 574 C CA . MET A 1 75 ? 15.881 -5.947 -27.928 1.00 84.94 75 MET A CA 1
ATOM 575 C C . MET A 1 75 ? 15.021 -5.044 -28.826 1.00 84.94 75 MET A C 1
ATOM 577 O O . MET A 1 75 ? 15.229 -5.036 -30.040 1.00 84.94 75 MET A O 1
ATOM 581 N N . PHE A 1 76 ? 14.116 -4.239 -28.256 1.00 81.94 76 PHE A N 1
ATOM 582 C CA . PHE A 1 76 ? 13.265 -3.306 -29.015 1.00 81.94 76 PHE A CA 1
ATOM 583 C C . PHE A 1 76 ? 14.054 -2.162 -29.664 1.00 81.94 76 PHE A C 1
ATOM 585 O O . PHE A 1 76 ? 13.649 -1.659 -30.708 1.00 81.94 76 PHE A O 1
ATOM 592 N N . ILE A 1 77 ? 15.195 -1.774 -29.092 1.00 81.94 77 ILE A N 1
ATOM 593 C CA . ILE A 1 77 ? 16.067 -0.731 -29.655 1.00 81.94 77 ILE A CA 1
ATOM 594 C C . ILE A 1 77 ? 17.163 -1.354 -30.530 1.00 81.94 77 ILE A C 1
ATOM 596 O O . ILE A 1 77 ? 17.392 -0.934 -31.665 1.00 81.94 77 ILE A O 1
ATOM 600 N N . GLY A 1 78 ? 17.839 -2.376 -30.012 1.00 82.69 78 GLY A N 1
ATOM 601 C CA . GLY A 1 78 ? 19.019 -2.990 -30.609 1.00 82.69 78 GLY A CA 1
ATOM 602 C C . GLY A 1 78 ? 18.726 -3.788 -31.874 1.00 82.69 78 GLY A C 1
ATOM 603 O O . GLY A 1 78 ? 19.494 -3.689 -32.830 1.00 82.69 78 GLY A O 1
ATOM 604 N N . VAL A 1 79 ? 17.616 -4.537 -31.928 1.00 85.12 79 VAL A N 1
ATOM 605 C CA . VAL A 1 79 ? 17.275 -5.341 -33.116 1.00 85.12 79 VAL A CA 1
ATOM 606 C C . VAL A 1 79 ? 16.964 -4.446 -34.323 1.00 85.12 79 VAL A C 1
ATOM 608 O O . VAL A 1 79 ? 17.619 -4.623 -35.354 1.00 85.12 79 VAL A O 1
ATOM 611 N N . PRO A 1 80 ? 16.068 -3.441 -34.238 1.00 83.69 80 PRO A N 1
ATOM 612 C CA . PRO A 1 80 ? 15.810 -2.555 -35.372 1.00 83.69 80 PRO A CA 1
ATOM 613 C C . PRO A 1 80 ? 17.040 -1.741 -35.781 1.00 83.69 80 PRO A C 1
ATOM 615 O O . PRO A 1 80 ? 17.318 -1.613 -36.973 1.00 83.69 80 PRO A O 1
ATOM 618 N N . LEU A 1 81 ? 17.822 -1.240 -34.816 1.00 84.62 81 LEU A N 1
ATOM 619 C CA . LEU A 1 81 ? 19.052 -0.499 -35.106 1.00 84.62 81 LEU A CA 1
ATOM 620 C C . LEU A 1 81 ? 20.082 -1.379 -35.830 1.00 84.62 81 LEU A C 1
ATOM 622 O O . LEU A 1 81 ? 20.657 -0.964 -36.836 1.00 84.62 81 LEU A O 1
ATOM 626 N N . GLY A 1 82 ? 20.275 -2.616 -35.364 1.00 85.69 82 GLY A N 1
ATOM 627 C CA . GLY A 1 82 ? 21.151 -3.596 -36.003 1.00 85.69 82 GLY A CA 1
ATOM 628 C C . GLY A 1 82 ? 20.715 -3.915 -37.433 1.00 85.69 82 GLY A C 1
ATOM 629 O O . GLY A 1 82 ? 21.552 -3.952 -38.335 1.00 85.69 82 GLY A O 1
ATOM 630 N N . MET A 1 83 ? 19.406 -4.062 -37.672 1.00 84.31 83 MET A N 1
ATOM 631 C CA . MET A 1 83 ? 18.858 -4.250 -39.019 1.00 84.31 83 MET A CA 1
ATOM 632 C C . MET A 1 83 ? 19.139 -3.049 -39.932 1.00 84.31 83 MET A C 1
ATOM 634 O O . MET A 1 83 ? 19.576 -3.250 -41.065 1.00 84.31 83 MET A O 1
ATOM 638 N N . ILE A 1 84 ? 18.961 -1.813 -39.447 1.00 84.75 84 ILE A N 1
ATOM 639 C CA . ILE A 1 84 ? 19.277 -0.590 -40.208 1.00 84.75 84 ILE A CA 1
ATOM 640 C C . ILE A 1 84 ? 20.764 -0.549 -40.578 1.00 84.75 84 ILE A C 1
ATOM 642 O O . ILE A 1 84 ? 21.101 -0.320 -41.739 1.00 84.75 84 ILE A O 1
ATOM 646 N N . VAL A 1 85 ? 21.658 -0.796 -39.615 1.00 85.75 85 VAL A N 1
ATOM 647 C CA . VAL A 1 85 ? 23.113 -0.765 -39.840 1.00 85.75 85 VAL A CA 1
ATOM 648 C C . VAL A 1 85 ? 23.536 -1.829 -40.851 1.00 85.75 85 VAL A C 1
ATOM 650 O O . VAL A 1 85 ? 24.264 -1.519 -41.792 1.00 85.75 85 VAL A O 1
ATOM 653 N N . MET A 1 86 ? 23.050 -3.065 -40.714 1.00 83.94 86 MET A N 1
ATOM 654 C CA . MET A 1 86 ? 23.364 -4.146 -41.656 1.00 83.94 86 MET A CA 1
ATOM 655 C C . MET A 1 86 ? 22.870 -3.827 -43.070 1.00 83.94 86 MET A C 1
ATOM 657 O O . MET A 1 86 ? 23.580 -4.071 -44.045 1.00 83.94 86 MET A O 1
ATOM 661 N N . MET A 1 87 ? 21.684 -3.230 -43.190 1.00 79.38 87 MET A N 1
ATOM 662 C CA . MET A 1 87 ? 21.116 -2.834 -44.475 1.00 79.38 87 MET A CA 1
ATOM 663 C C . MET A 1 87 ? 21.889 -1.667 -45.117 1.00 79.38 87 MET A C 1
ATOM 665 O O . MET A 1 87 ? 22.119 -1.678 -46.327 1.00 79.38 87 MET A O 1
ATOM 669 N N . LEU A 1 88 ? 22.369 -0.708 -44.317 1.00 82.12 88 LEU A N 1
ATOM 670 C CA . LEU A 1 88 ? 23.260 0.367 -44.771 1.00 82.12 88 LEU A CA 1
ATOM 671 C C . LEU A 1 88 ? 24.619 -0.171 -45.240 1.00 82.12 88 LEU A C 1
ATOM 673 O O . LEU A 1 88 ? 25.094 0.213 -46.306 1.00 82.12 88 LEU A O 1
ATOM 677 N N . LEU A 1 89 ? 25.237 -1.086 -44.488 1.00 83.69 89 LEU A N 1
ATOM 678 C CA . LEU A 1 89 ? 26.511 -1.709 -44.867 1.00 83.69 89 LEU A CA 1
ATOM 679 C C . LEU A 1 89 ? 26.380 -2.547 -46.147 1.00 83.69 89 LEU A C 1
ATOM 681 O O . LEU A 1 89 ? 27.259 -2.503 -47.011 1.00 83.69 89 LEU A O 1
ATOM 685 N N . ALA A 1 90 ? 25.269 -3.268 -46.308 1.00 78.06 90 ALA A N 1
ATOM 686 C CA . ALA A 1 90 ? 24.965 -4.001 -47.535 1.00 78.06 90 ALA A CA 1
ATOM 687 C C . ALA A 1 90 ? 24.821 -3.058 -48.744 1.00 78.06 90 ALA A C 1
ATOM 689 O O . ALA A 1 90 ? 25.333 -3.350 -49.822 1.00 78.06 90 ALA A O 1
ATOM 690 N N . PHE A 1 91 ? 24.189 -1.896 -48.558 1.00 76.75 91 PHE A N 1
ATOM 691 C CA . PHE A 1 91 ? 24.047 -0.884 -49.607 1.00 76.75 91 PHE A CA 1
ATOM 692 C C . PHE A 1 91 ? 25.392 -0.244 -49.993 1.00 76.75 91 PHE A C 1
ATOM 694 O O . PHE A 1 91 ? 25.690 -0.085 -51.175 1.00 76.75 91 PHE A O 1
ATOM 701 N N . LEU A 1 92 ? 26.229 0.090 -49.004 1.00 79.88 92 LEU A N 1
ATOM 702 C CA . LEU A 1 92 ? 27.541 0.712 -49.216 1.00 79.88 92 LEU A CA 1
ATOM 703 C C . LEU A 1 92 ? 28.565 -0.239 -49.852 1.00 79.88 92 LEU A C 1
ATOM 705 O O . LEU A 1 92 ? 29.420 0.204 -50.615 1.00 79.88 92 LEU A O 1
ATOM 709 N N . SER A 1 93 ? 28.492 -1.536 -49.543 1.00 81.06 93 SER A N 1
ATOM 710 C CA . SER A 1 93 ? 29.436 -2.539 -50.054 1.00 81.06 93 SER A CA 1
ATOM 711 C C . SER A 1 93 ? 29.161 -2.967 -51.497 1.00 81.06 93 SER A C 1
ATOM 713 O O . SER A 1 93 ? 30.095 -3.380 -52.183 1.00 81.06 93 SER A O 1
ATOM 715 N N . ASN A 1 94 ? 27.921 -2.857 -51.989 1.00 75.88 94 ASN A N 1
ATOM 716 C CA . ASN A 1 94 ? 27.600 -3.195 -53.376 1.00 75.88 94 ASN A CA 1
ATOM 717 C C . ASN A 1 94 ? 26.479 -2.306 -53.961 1.00 75.88 94 ASN A C 1
ATOM 719 O O . ASN A 1 94 ? 25.334 -2.746 -54.104 1.00 75.88 94 ASN A O 1
ATOM 723 N N . PRO A 1 95 ? 26.793 -1.050 -54.329 1.00 66.69 95 PRO A N 1
ATOM 724 C CA . PRO A 1 95 ? 25.796 -0.057 -54.738 1.00 66.69 95 PRO A CA 1
ATOM 725 C C . PRO A 1 95 ? 25.080 -0.399 -56.054 1.00 66.69 95 PRO A C 1
ATOM 727 O O . PRO A 1 95 ? 23.971 0.071 -56.288 1.00 66.69 95 PRO A O 1
ATOM 730 N N . SER A 1 96 ? 25.665 -1.248 -56.907 1.00 65.88 96 SER A N 1
ATOM 731 C CA . SER A 1 96 ? 25.026 -1.737 -58.139 1.00 65.88 96 SER A CA 1
ATOM 732 C C . SER A 1 96 ? 23.996 -2.850 -57.896 1.00 65.88 96 SER A C 1
ATOM 734 O O . SER A 1 96 ? 23.184 -3.128 -58.776 1.00 65.88 96 SER A O 1
ATOM 736 N N . GLY A 1 97 ? 24.008 -3.473 -56.710 1.00 61.00 97 GLY A N 1
ATOM 737 C CA . GLY A 1 97 ? 23.046 -4.490 -56.273 1.00 61.00 97 GLY A CA 1
ATOM 738 C C . GLY A 1 97 ? 21.870 -3.929 -55.471 1.00 61.00 97 GLY A C 1
ATOM 739 O O . GLY A 1 97 ? 21.006 -4.693 -55.034 1.00 61.00 97 GLY A O 1
ATOM 740 N N . ALA A 1 98 ? 21.821 -2.609 -55.269 1.00 58.53 98 ALA A N 1
ATOM 741 C CA . ALA A 1 98 ? 20.728 -1.936 -54.589 1.00 58.53 98 ALA A CA 1
ATOM 742 C C . ALA A 1 98 ? 19.442 -2.045 -55.418 1.00 58.53 98 ALA A C 1
ATOM 744 O O . ALA A 1 98 ? 19.144 -1.223 -56.284 1.00 58.53 98 ALA A O 1
ATOM 745 N N . THR A 1 99 ? 18.667 -3.095 -55.162 1.00 61.81 99 THR A N 1
ATOM 746 C CA . THR A 1 99 ? 17.328 -3.224 -55.729 1.00 61.81 99 THR A CA 1
ATOM 747 C C . THR A 1 99 ? 16.468 -2.030 -55.288 1.00 61.81 99 THR A C 1
ATOM 749 O O . THR A 1 99 ? 16.631 -1.536 -54.169 1.00 61.81 99 THR A O 1
ATOM 752 N N . PRO A 1 100 ? 15.512 -1.567 -56.114 1.00 65.75 100 PRO A N 1
ATOM 753 C CA . PRO A 1 100 ? 14.575 -0.501 -55.736 1.00 65.75 100 PRO A CA 1
ATOM 754 C C . PRO A 1 100 ? 13.811 -0.817 -54.438 1.00 65.75 100 PRO A C 1
ATOM 756 O O . PRO A 1 100 ? 13.383 0.092 -53.730 1.00 65.75 100 PRO A O 1
ATOM 759 N N . LEU A 1 101 ? 13.717 -2.103 -54.080 1.00 63.34 101 LEU A N 1
ATOM 760 C CA . LEU A 1 101 ? 13.199 -2.573 -52.801 1.00 63.34 101 LEU A CA 1
ATOM 761 C C . LEU A 1 101 ? 13.997 -2.022 -51.606 1.00 63.34 101 LEU A C 1
ATOM 763 O O . LEU A 1 101 ? 13.397 -1.596 -50.631 1.00 63.34 101 LEU A O 1
ATOM 767 N N . GLY A 1 102 ? 15.330 -1.964 -51.682 1.00 67.19 102 GLY A N 1
ATOM 768 C CA . GLY A 1 102 ? 16.182 -1.463 -50.598 1.00 67.19 102 GLY A CA 1
ATOM 769 C C . GLY A 1 102 ? 15.978 0.026 -50.304 1.00 67.19 102 GLY A C 1
ATOM 770 O O . GLY A 1 102 ? 15.919 0.414 -49.140 1.00 67.19 102 GLY A O 1
ATOM 771 N N . LEU A 1 103 ? 15.786 0.845 -51.344 1.00 71.50 103 LEU A N 1
ATOM 772 C CA . LEU A 1 103 ? 15.516 2.285 -51.212 1.00 71.50 103 LEU A CA 1
ATOM 773 C C . LEU A 1 103 ? 14.135 2.579 -50.609 1.00 71.50 103 LEU A C 1
ATOM 775 O O . LEU A 1 103 ? 13.970 3.593 -49.937 1.00 71.50 103 LEU A O 1
ATOM 779 N N . ILE A 1 104 ? 13.156 1.697 -50.828 1.00 74.44 104 ILE A N 1
ATOM 780 C CA . ILE A 1 104 ? 11.804 1.809 -50.261 1.00 74.44 104 ILE A CA 1
ATOM 781 C C . ILE A 1 104 ? 11.767 1.242 -48.837 1.00 74.44 104 ILE A C 1
ATOM 783 O O . ILE A 1 104 ? 11.176 1.837 -47.939 1.00 74.44 104 ILE A O 1
ATOM 787 N N . CYS A 1 105 ? 12.424 0.106 -48.606 1.00 74.88 105 CYS A N 1
ATOM 788 C CA . CYS A 1 105 ? 12.418 -0.570 -47.317 1.00 74.88 105 CYS A CA 1
ATOM 789 C C . CYS A 1 105 ? 13.175 0.212 -46.239 1.00 74.88 105 CYS A C 1
ATOM 791 O O . CYS A 1 105 ? 12.744 0.183 -45.098 1.00 74.88 105 CYS A O 1
ATOM 793 N N . LEU A 1 106 ? 14.249 0.938 -46.564 1.00 78.25 106 LEU A N 1
ATOM 794 C CA . LEU A 1 106 ? 15.057 1.663 -45.573 1.00 78.25 106 LEU A CA 1
ATOM 795 C C . LEU A 1 106 ? 14.281 2.770 -44.818 1.00 78.25 106 LEU A C 1
ATOM 797 O O . LEU A 1 106 ? 14.326 2.771 -43.588 1.00 78.25 106 LEU A O 1
ATOM 801 N N . PRO A 1 107 ? 13.509 3.664 -45.474 1.00 78.06 107 PRO A N 1
ATOM 802 C CA . PRO A 1 107 ? 12.656 4.620 -44.764 1.00 78.06 107 PRO A CA 1
ATOM 803 C C . PRO A 1 107 ? 11.491 3.949 -44.020 1.00 78.06 107 PRO A C 1
ATOM 805 O O . PRO A 1 107 ? 11.171 4.364 -42.910 1.00 78.06 107 PRO A O 1
ATOM 808 N N . LEU A 1 108 ? 10.896 2.881 -44.569 1.00 80.19 108 LEU A N 1
ATOM 809 C CA . LEU A 1 108 ? 9.865 2.085 -43.880 1.00 80.19 108 LEU A CA 1
ATOM 810 C C . LEU A 1 108 ? 10.404 1.440 -42.592 1.00 80.19 108 LEU A C 1
ATOM 812 O O . LEU A 1 108 ? 9.748 1.470 -41.553 1.00 80.19 108 LEU A O 1
ATOM 816 N N . LEU A 1 109 ? 11.624 0.908 -42.648 1.00 81.44 109 LEU A N 1
ATOM 817 C CA . LEU A 1 109 ? 12.324 0.313 -41.514 1.00 81.44 109 LEU A CA 1
ATOM 818 C C . LEU A 1 109 ? 12.762 1.391 -40.517 1.00 81.44 109 LEU A C 1
ATOM 820 O O . LEU A 1 109 ? 12.712 1.145 -39.322 1.00 81.44 109 LEU A O 1
ATOM 824 N N . GLY A 1 110 ? 13.091 2.601 -40.979 1.00 81.31 110 GLY A N 1
ATOM 825 C CA . GLY A 1 110 ? 13.322 3.766 -40.121 1.00 81.31 110 GLY A CA 1
ATOM 826 C C . GLY A 1 110 ? 12.078 4.189 -39.332 1.00 81.31 110 GLY A C 1
ATOM 827 O O . GLY A 1 110 ? 12.169 4.403 -38.126 1.00 81.31 110 GLY A O 1
ATOM 828 N N . VAL A 1 111 ? 10.905 4.248 -39.975 1.00 83.12 111 VAL A N 1
ATOM 829 C CA . VAL A 1 111 ? 9.627 4.542 -39.295 1.00 83.12 111 VAL A CA 1
ATOM 830 C C . VAL A 1 111 ? 9.275 3.439 -38.293 1.00 83.12 111 VAL A C 1
ATOM 832 O O . VAL A 1 111 ? 8.903 3.735 -37.159 1.00 83.12 111 VAL A O 1
ATOM 835 N N . GLY A 1 112 ? 9.450 2.172 -38.679 1.00 80.50 112 GLY A N 1
ATOM 836 C CA . GLY A 1 112 ? 9.276 1.037 -37.774 1.00 80.50 112 GLY A CA 1
ATOM 837 C C . GLY A 1 112 ? 10.235 1.103 -36.585 1.00 80.50 112 GLY A C 1
ATOM 838 O O . GLY A 1 112 ? 9.800 1.071 -35.441 1.00 80.50 112 GLY A O 1
ATOM 839 N N . ALA A 1 113 ? 11.531 1.279 -36.830 1.00 82.06 113 ALA A N 1
ATOM 840 C CA . ALA A 1 113 ? 12.544 1.381 -35.786 1.00 82.06 113 ALA A CA 1
ATOM 841 C C . ALA A 1 113 ? 12.286 2.552 -34.837 1.00 82.06 113 ALA A C 1
ATOM 843 O O . ALA A 1 113 ? 12.516 2.409 -33.644 1.00 82.06 113 ALA A O 1
ATOM 844 N N . PHE A 1 114 ? 11.769 3.679 -35.331 1.00 83.00 114 PHE A N 1
ATOM 845 C CA . PHE A 1 114 ? 11.375 4.799 -34.481 1.00 83.00 114 PHE A CA 1
ATOM 846 C C . PHE A 1 114 ? 10.232 4.419 -33.529 1.00 83.00 114 PHE A C 1
ATOM 848 O O . PHE A 1 114 ? 10.326 4.673 -32.330 1.00 83.00 114 PHE A O 1
ATOM 855 N N . ALA A 1 115 ? 9.187 3.755 -34.032 1.00 80.88 115 ALA A N 1
ATOM 856 C CA . ALA A 1 115 ? 8.083 3.279 -33.198 1.00 80.88 115 ALA A CA 1
ATOM 857 C C . ALA A 1 115 ? 8.556 2.245 -32.158 1.00 80.88 115 ALA A C 1
ATOM 859 O O . ALA A 1 115 ? 8.240 2.364 -30.975 1.00 80.88 115 ALA 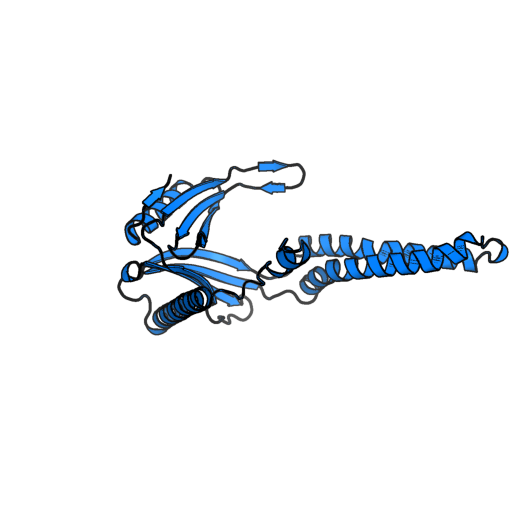A O 1
ATOM 860 N N . PHE A 1 116 ? 9.379 1.279 -32.576 1.00 81.81 116 PHE A N 1
ATOM 861 C CA . PHE A 1 116 ? 9.953 0.264 -31.690 1.00 81.81 116 PHE A CA 1
ATOM 862 C C . PHE A 1 116 ? 10.911 0.864 -30.652 1.00 81.81 116 PHE A C 1
ATOM 864 O O . PHE A 1 116 ? 10.875 0.464 -29.492 1.00 81.81 116 PHE A O 1
ATOM 871 N N . ALA A 1 117 ? 11.719 1.859 -31.024 1.00 81.38 117 ALA A N 1
ATOM 872 C CA . ALA A 1 117 ? 12.616 2.545 -30.100 1.00 81.38 117 ALA A CA 1
ATOM 873 C C . ALA A 1 117 ? 11.856 3.413 -29.092 1.00 81.38 117 ALA A C 1
ATOM 875 O O . ALA A 1 117 ? 12.271 3.493 -27.939 1.00 81.38 117 ALA A O 1
ATOM 876 N N . SER A 1 118 ? 10.737 4.027 -29.494 1.00 81.56 118 SER A N 1
ATOM 877 C CA . SER A 1 118 ? 9.861 4.749 -28.568 1.00 81.56 118 SER A CA 1
ATOM 878 C C . SER A 1 118 ? 9.292 3.806 -27.510 1.00 81.56 118 SER A C 1
ATOM 880 O O . SER A 1 118 ? 9.394 4.104 -26.328 1.00 81.56 118 SER A O 1
ATOM 882 N N . MET A 1 119 ? 8.775 2.641 -27.917 1.00 80.00 119 MET A N 1
ATOM 883 C CA . MET A 1 119 ? 8.278 1.635 -26.970 1.00 80.00 119 MET A CA 1
ATOM 884 C C . MET A 1 119 ? 9.407 1.068 -26.100 1.00 80.00 119 MET A C 1
ATOM 886 O O . MET A 1 119 ? 9.255 0.934 -24.892 1.00 80.00 119 MET A O 1
ATOM 890 N N . GLY A 1 120 ? 10.566 0.775 -26.696 1.00 77.06 120 GLY A N 1
ATOM 891 C CA . GLY A 1 120 ? 11.736 0.284 -25.971 1.00 77.06 120 GLY A CA 1
ATOM 892 C C . GLY A 1 120 ? 12.257 1.283 -24.940 1.00 77.06 120 GLY A C 1
ATOM 893 O O . GLY A 1 120 ? 12.645 0.878 -23.854 1.00 77.06 120 GLY A O 1
ATOM 894 N N . LYS A 1 121 ? 12.230 2.588 -25.231 1.00 79.56 121 LYS A N 1
ATOM 895 C CA . LYS A 1 121 ? 12.657 3.630 -24.288 1.00 79.56 121 LYS A CA 1
ATOM 896 C C . LYS A 1 121 ? 11.838 3.592 -23.000 1.00 79.56 121 LYS A C 1
ATOM 898 O O . LYS A 1 121 ? 12.431 3.658 -21.929 1.00 79.56 121 LYS A O 1
ATOM 903 N N . ASP A 1 122 ? 10.520 3.478 -23.114 1.00 78.94 122 ASP A N 1
ATOM 904 C CA . ASP A 1 122 ? 9.629 3.456 -21.951 1.00 78.94 122 ASP A CA 1
ATOM 905 C C . ASP A 1 122 ? 9.803 2.160 -21.146 1.00 78.94 122 ASP A C 1
ATOM 907 O O . ASP A 1 122 ? 9.758 2.183 -19.924 1.00 78.94 122 ASP A O 1
ATOM 911 N N . ILE A 1 123 ? 10.111 1.048 -21.822 1.00 78.50 123 ILE A N 1
ATOM 912 C CA . ILE A 1 123 ? 10.412 -0.238 -21.175 1.00 78.50 123 ILE A CA 1
ATOM 913 C C . ILE A 1 123 ? 11.783 -0.222 -20.470 1.00 78.50 123 ILE A C 1
ATOM 915 O O . ILE A 1 123 ? 11.952 -0.876 -19.448 1.00 78.50 123 ILE A O 1
ATOM 919 N N . VAL A 1 124 ? 12.783 0.489 -21.007 1.00 79.69 124 VAL A N 1
ATOM 920 C CA . VAL A 1 124 ? 14.163 0.508 -20.475 1.00 79.69 124 VAL A CA 1
ATOM 921 C C . VAL A 1 124 ? 14.373 1.584 -19.405 1.00 79.69 124 VAL A C 1
ATOM 923 O O . VAL A 1 124 ? 15.251 1.424 -18.557 1.00 79.69 124 VAL A O 1
ATOM 926 N N . SER A 1 125 ? 13.616 2.682 -19.431 1.00 77.56 125 SER A N 1
ATOM 927 C CA . SER A 1 125 ? 13.870 3.860 -18.589 1.00 77.56 125 SER A CA 1
ATOM 928 C C . SER A 1 125 ? 13.786 3.561 -17.089 1.00 77.56 125 SER A C 1
ATOM 930 O O . SER A 1 125 ? 14.705 3.920 -16.352 1.00 77.56 125 SER A O 1
ATOM 932 N N . GLU A 1 126 ? 12.738 2.870 -16.644 1.00 76.69 126 GLU A N 1
ATOM 933 C CA . GLU A 1 126 ? 12.539 2.490 -15.241 1.00 76.69 126 GLU A CA 1
ATOM 934 C C . GLU A 1 126 ? 13.571 1.460 -14.748 1.00 76.69 126 GLU A C 1
ATOM 936 O O . GLU A 1 126 ? 14.223 1.724 -13.736 1.00 76.69 126 GLU A O 1
ATOM 941 N N . PRO A 1 127 ? 13.830 0.346 -15.463 1.00 77.38 127 PRO A N 1
ATOM 942 C CA . PRO A 1 127 ? 14.899 -0.586 -15.108 1.00 77.38 127 PRO A CA 1
ATOM 943 C C . PRO A 1 127 ? 16.284 0.055 -15.027 1.00 77.38 127 PRO A C 1
ATOM 945 O O . PRO A 1 127 ? 17.057 -0.241 -14.117 1.00 77.38 127 PRO A O 1
ATOM 948 N N . VAL A 1 128 ? 16.624 0.933 -15.978 1.00 77.50 128 VAL A N 1
ATOM 949 C CA . VAL A 1 128 ? 17.916 1.629 -15.963 1.00 77.50 128 VAL A CA 1
ATOM 950 C C . VAL A 1 128 ? 17.993 2.566 -14.772 1.00 77.50 128 VAL A C 1
ATOM 952 O O . VAL A 1 128 ? 19.008 2.534 -14.085 1.00 77.50 128 VAL A O 1
ATOM 955 N N . ARG A 1 129 ? 16.931 3.329 -14.480 1.00 80.25 129 ARG A N 1
ATOM 956 C CA . ARG A 1 129 ? 16.875 4.176 -13.285 1.00 80.25 129 ARG A CA 1
ATOM 957 C C . ARG A 1 129 ? 17.071 3.345 -12.018 1.00 80.25 129 ARG A C 1
ATOM 959 O O . ARG A 1 129 ? 17.983 3.651 -11.269 1.00 80.25 129 ARG A O 1
ATOM 966 N N . ASN A 1 130 ? 16.336 2.248 -11.842 1.00 77.25 130 ASN A N 1
ATOM 967 C CA . ASN A 1 130 ? 16.491 1.349 -10.691 1.00 77.25 130 ASN A CA 1
ATOM 968 C C . ASN A 1 130 ? 17.926 0.783 -10.565 1.00 77.25 130 ASN A C 1
ATOM 970 O O . ASN A 1 130 ? 18.449 0.565 -9.475 1.00 77.25 130 ASN A O 1
ATOM 974 N N . LEU A 1 131 ? 18.628 0.569 -11.681 1.00 78.06 131 LEU A N 1
ATOM 975 C CA . LEU A 1 131 ? 20.025 0.133 -11.651 1.00 78.06 131 LEU A CA 1
ATOM 976 C C . LEU A 1 131 ? 21.000 1.272 -11.330 1.00 78.06 131 LEU A C 1
ATOM 978 O O . LEU A 1 131 ? 21.928 1.062 -10.547 1.00 78.06 131 LEU A O 1
ATOM 982 N N . THR A 1 132 ? 20.843 2.449 -11.931 1.00 79.94 132 THR A N 1
ATOM 983 C CA . THR A 1 132 ? 21.817 3.547 -11.822 1.00 79.94 132 THR A CA 1
ATOM 984 C C . THR A 1 132 ? 21.597 4.442 -10.613 1.00 79.94 132 THR A C 1
ATOM 986 O O . THR A 1 132 ? 22.570 4.943 -10.061 1.00 79.94 132 THR A O 1
ATOM 989 N N . ASP A 1 133 ? 20.343 4.620 -10.220 1.00 82.38 133 ASP A N 1
ATOM 990 C CA . ASP A 1 133 ? 19.871 5.500 -9.155 1.00 82.38 133 ASP A CA 1
ATOM 991 C C . ASP A 1 133 ? 18.675 4.818 -8.457 1.00 82.38 133 ASP A C 1
ATOM 993 O O . ASP A 1 133 ? 17.523 5.211 -8.674 1.00 82.38 133 ASP A O 1
ATOM 997 N N . PRO A 1 134 ? 18.922 3.693 -7.748 1.00 80.19 134 PRO A N 1
ATOM 998 C CA . PRO A 1 134 ? 17.871 2.985 -7.028 1.00 80.19 134 PRO A CA 1
ATOM 999 C C . PRO A 1 134 ? 17.285 3.887 -5.947 1.00 80.19 134 PRO A C 1
ATOM 1001 O O . PRO A 1 134 ? 18.021 4.619 -5.285 1.00 80.19 134 PRO A O 1
ATOM 1004 N N . ASP A 1 135 ? 15.981 3.764 -5.720 1.00 81.31 135 ASP A N 1
ATOM 1005 C CA . ASP A 1 135 ? 15.368 4.357 -4.537 1.00 81.31 135 ASP A CA 1
ATOM 1006 C C . ASP A 1 135 ? 16.031 3.766 -3.271 1.00 81.31 135 ASP A C 1
ATOM 1008 O O . ASP A 1 135 ? 16.433 2.589 -3.286 1.00 81.31 135 ASP A O 1
ATOM 1012 N N . PRO A 1 136 ? 16.192 4.558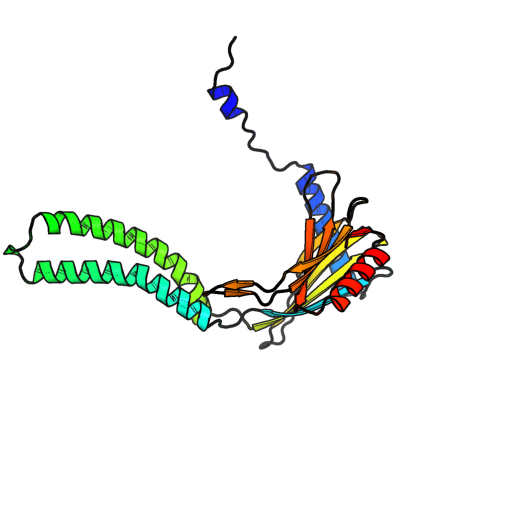 -2.194 1.00 82.62 136 PRO A N 1
ATOM 1013 C CA . PRO A 1 136 ? 16.815 4.089 -0.962 1.00 82.62 136 PRO A CA 1
ATOM 1014 C C . PRO A 1 136 ? 16.057 2.890 -0.387 1.00 82.62 136 PRO A C 1
ATOM 1016 O O . PRO A 1 136 ? 14.869 2.685 -0.652 1.00 82.62 136 PRO A O 1
ATOM 1019 N N . VAL A 1 137 ? 16.767 2.063 0.379 1.00 86.56 137 VAL A N 1
ATOM 1020 C CA . VAL A 1 137 ? 16.126 0.973 1.116 1.00 86.56 137 VAL A CA 1
ATOM 1021 C C . VAL A 1 137 ? 15.431 1.586 2.322 1.00 86.56 137 VAL A C 1
ATOM 1023 O O . VAL A 1 137 ? 16.077 2.160 3.196 1.00 86.56 137 VAL A O 1
ATOM 1026 N N . GLU A 1 138 ? 14.113 1.461 2.354 1.00 88.00 138 GLU A N 1
ATOM 1027 C CA . GLU A 1 138 ? 13.285 1.972 3.437 1.00 88.00 138 GLU A CA 1
ATOM 1028 C C . GLU A 1 138 ? 12.700 0.804 4.229 1.00 88.00 138 GLU A C 1
ATOM 1030 O O . GLU A 1 138 ? 12.089 -0.112 3.660 1.00 88.00 138 GLU A O 1
ATOM 1035 N N . HIS A 1 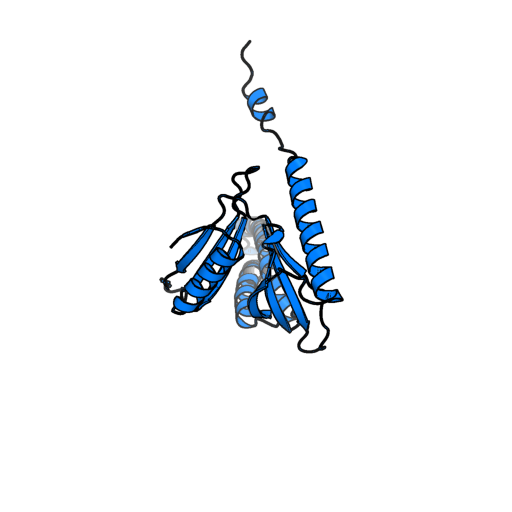139 ? 12.843 0.859 5.551 1.00 90.69 139 HIS A N 1
ATOM 1036 C CA . HIS A 1 139 ? 12.058 0.049 6.464 1.00 90.69 139 HIS A CA 1
ATOM 1037 C C . HIS A 1 139 ? 10.698 0.704 6.668 1.00 90.69 139 HIS A C 1
ATOM 1039 O O . HIS A 1 139 ? 10.591 1.868 7.052 1.00 90.69 139 HIS A O 1
ATOM 1045 N N . VAL A 1 140 ? 9.645 -0.055 6.394 1.00 91.81 140 VAL A N 1
ATOM 1046 C CA . VAL A 1 140 ? 8.278 0.438 6.385 1.00 91.81 140 VAL A CA 1
ATOM 1047 C C . VAL A 1 140 ? 7.455 -0.296 7.420 1.00 91.81 140 VAL A C 1
ATOM 1049 O O . VAL A 1 140 ? 7.378 -1.523 7.413 1.00 91.81 140 VAL A O 1
ATOM 1052 N N . VAL A 1 141 ? 6.785 0.485 8.261 1.00 93.94 141 VAL A N 1
ATOM 1053 C CA . VAL A 1 141 ? 5.811 0.013 9.236 1.00 93.94 141 VAL A CA 1
ATOM 1054 C C . VAL A 1 141 ? 4.433 0.530 8.846 1.00 93.94 141 VAL A C 1
ATOM 1056 O O . VAL A 1 141 ? 4.112 1.711 9.003 1.00 93.94 141 VAL A O 1
ATOM 1059 N N . GLU A 1 142 ? 3.601 -0.367 8.333 1.00 93.50 142 GLU A N 1
ATOM 1060 C CA . GLU A 1 142 ? 2.201 -0.100 8.026 1.00 93.50 142 GLU A CA 1
ATOM 1061 C C . GLU A 1 142 ? 1.324 -0.489 9.219 1.00 93.50 142 GLU A C 1
ATOM 1063 O O . GLU A 1 142 ? 1.379 -1.612 9.717 1.00 93.50 142 GLU A O 1
ATOM 1068 N N . ARG A 1 143 ? 0.492 0.444 9.685 1.00 94.69 143 ARG A N 1
ATOM 1069 C CA . ARG A 1 143 ? -0.360 0.284 10.866 1.00 94.69 143 ARG A CA 1
ATOM 1070 C C . ARG A 1 143 ? -1.818 0.497 10.508 1.00 94.69 143 ARG A C 1
ATOM 1072 O O . ARG A 1 143 ? -2.189 1.567 10.032 1.00 94.69 143 ARG A O 1
ATOM 1079 N N . THR A 1 144 ? -2.651 -0.497 10.800 1.00 94.25 144 THR A N 1
ATOM 1080 C CA . THR A 1 144 ? -4.109 -0.411 10.657 1.00 94.25 144 THR A CA 1
ATOM 1081 C C . THR A 1 144 ? -4.745 0.001 11.979 1.00 94.25 144 THR A C 1
ATOM 1083 O O . THR A 1 144 ? -4.732 -0.756 12.953 1.00 94.25 144 THR A O 1
ATOM 1086 N N . TRP A 1 145 ? -5.351 1.182 11.993 1.00 95.12 145 TRP A N 1
ATOM 1087 C CA . TRP A 1 145 ? -6.027 1.776 13.138 1.00 95.12 145 TRP A CA 1
ATOM 1088 C C . TRP A 1 145 ? -7.545 1.703 12.998 1.00 95.12 145 TRP A C 1
ATOM 1090 O O . TRP A 1 145 ? -8.113 1.955 11.934 1.00 95.12 145 TRP A O 1
ATOM 1100 N N . LEU A 1 146 ? -8.200 1.384 14.110 1.00 94.50 146 LEU A N 1
ATOM 1101 C CA . LEU A 1 146 ? -9.646 1.289 14.248 1.00 94.50 146 LEU A CA 1
ATOM 1102 C C . LEU A 1 146 ? -10.133 2.357 15.226 1.00 94.50 146 LEU A C 1
ATOM 1104 O O . LEU A 1 146 ? -9.754 2.347 16.396 1.00 94.50 146 LEU A O 1
ATOM 1108 N N . ASP A 1 147 ? -11.012 3.240 14.767 1.00 94.38 147 ASP A N 1
ATOM 1109 C CA . ASP A 1 147 ? -11.737 4.208 15.589 1.00 94.38 147 ASP A CA 1
ATOM 1110 C C . ASP A 1 147 ? -13.224 3.799 15.631 1.00 94.38 147 ASP A C 1
ATOM 1112 O O . ASP A 1 147 ? -14.032 4.262 14.815 1.00 94.38 147 ASP A O 1
ATOM 1116 N N . PRO A 1 148 ? -13.614 2.891 16.548 1.00 92.06 148 PRO A N 1
ATOM 1117 C CA . PRO A 1 148 ? -14.990 2.419 16.671 1.00 92.06 148 PRO A CA 1
ATOM 1118 C C . PRO A 1 148 ? -15.967 3.530 17.060 1.00 92.06 148 PRO A C 1
ATOM 1120 O O . PRO A 1 148 ? -17.121 3.497 16.632 1.00 92.06 148 PRO A O 1
ATOM 1123 N N . GLY A 1 149 ? -15.514 4.540 17.812 1.00 89.81 149 GLY A N 1
ATOM 1124 C CA . GLY A 1 149 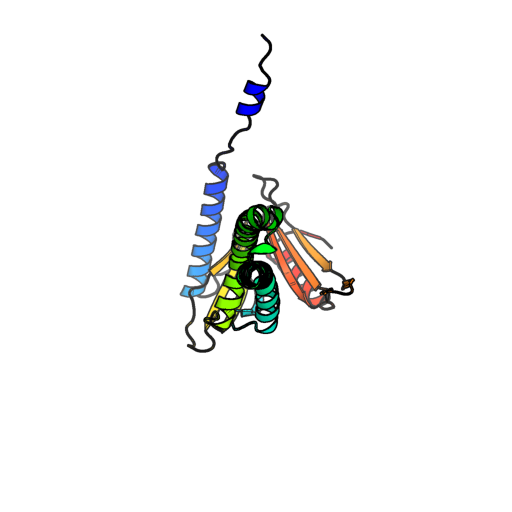? -16.344 5.679 18.209 1.00 89.81 149 GLY A CA 1
ATOM 1125 C C . GLY A 1 149 ? -16.864 6.470 17.009 1.00 89.81 149 GLY A C 1
ATOM 1126 O O . GLY A 1 149 ? -17.999 6.944 17.027 1.00 89.81 149 GLY A O 1
ATOM 1127 N N . ASN A 1 150 ? -16.066 6.547 15.942 1.00 90.75 150 ASN A N 1
ATOM 1128 C CA . ASN A 1 150 ? -16.411 7.256 14.709 1.00 90.75 150 ASN A CA 1
ATOM 1129 C C . ASN A 1 150 ? -16.687 6.309 13.536 1.00 90.75 150 ASN A C 1
ATOM 1131 O O . ASN A 1 150 ? -16.914 6.763 12.416 1.00 90.75 150 ASN A O 1
ATOM 1135 N N . ARG A 1 151 ? -16.689 4.992 13.792 1.00 89.88 151 ARG A N 1
ATOM 1136 C CA . ARG A 1 151 ? -16.788 3.934 12.780 1.00 89.88 151 ARG A CA 1
ATOM 1137 C C . ARG A 1 151 ? -15.811 4.173 11.629 1.00 89.88 151 ARG A C 1
ATOM 1139 O O . ARG A 1 151 ? -16.199 4.125 10.466 1.00 89.88 151 ARG A O 1
ATOM 1146 N N . PHE A 1 152 ? -14.561 4.464 11.953 1.00 91.88 152 PHE A N 1
ATOM 1147 C CA . PHE A 1 152 ? -13.545 4.865 10.990 1.00 91.88 152 PHE A CA 1
ATOM 1148 C C . PHE A 1 152 ? -12.356 3.906 11.028 1.00 91.88 152 PHE A C 1
ATOM 1150 O O . PHE A 1 152 ? -11.978 3.412 12.090 1.00 91.88 152 PHE A O 1
ATOM 1157 N N . VAL A 1 153 ? -11.793 3.619 9.859 1.00 92.25 153 VAL A N 1
ATOM 1158 C CA . VAL A 1 153 ? -10.574 2.822 9.701 1.00 92.25 153 VAL A CA 1
ATOM 1159 C C . VAL A 1 153 ? -9.565 3.677 8.961 1.00 92.25 153 VAL A C 1
ATOM 1161 O O . VAL A 1 153 ? -9.915 4.303 7.961 1.00 92.25 153 VAL A O 1
ATOM 1164 N N . ALA A 1 154 ? -8.327 3.683 9.441 1.00 93.31 154 ALA A N 1
ATOM 1165 C CA . ALA A 1 154 ? -7.220 4.360 8.787 1.00 93.31 154 ALA A CA 1
ATOM 1166 C C . ALA A 1 154 ? -5.984 3.468 8.780 1.00 93.31 154 ALA A C 1
ATOM 1168 O O . ALA A 1 154 ? -5.712 2.753 9.742 1.00 93.31 154 ALA A O 1
ATOM 1169 N N . VAL A 1 155 ? -5.237 3.516 7.688 1.00 93.56 155 VAL A N 1
ATOM 1170 C CA . VAL A 1 155 ? -3.991 2.784 7.510 1.00 93.56 155 VAL A CA 1
ATOM 1171 C C . VAL A 1 155 ? -2.901 3.804 7.258 1.00 93.56 155 VAL A C 1
ATOM 1173 O O . VAL A 1 155 ? -2.960 4.553 6.278 1.00 93.56 155 VAL A O 1
ATOM 1176 N N . TYR A 1 156 ? -1.931 3.838 8.164 1.00 94.50 156 TYR A N 1
ATOM 1177 C CA . TYR A 1 156 ? -0.810 4.764 8.103 1.00 94.50 156 TYR A CA 1
ATOM 1178 C C . TYR A 1 156 ? 0.480 4.010 7.847 1.00 94.50 156 TYR A C 1
ATOM 1180 O O . TYR A 1 156 ? 0.721 2.959 8.438 1.00 94.50 156 TYR A O 1
ATOM 1188 N N . LEU A 1 157 ? 1.326 4.590 7.014 1.00 93.81 157 LEU A N 1
ATOM 1189 C CA . LEU A 1 157 ? 2.638 4.079 6.673 1.00 93.81 157 LEU A CA 1
ATOM 1190 C C . LEU A 1 157 ? 3.690 4.985 7.300 1.00 93.81 157 LEU A C 1
ATOM 1192 O O . LEU A 1 157 ? 3.673 6.192 7.087 1.00 93.81 157 LEU A O 1
ATOM 1196 N N . HIS A 1 158 ? 4.589 4.399 8.082 1.00 92.94 158 HIS A N 1
ATOM 1197 C CA . HIS A 1 158 ? 5.788 5.066 8.583 1.00 92.94 158 HIS A CA 1
ATOM 1198 C C . HIS A 1 158 ? 6.981 4.454 7.863 1.00 92.94 158 HIS A C 1
ATOM 1200 O O . HIS A 1 158 ? 7.163 3.241 7.927 1.00 92.94 158 HIS A O 1
ATOM 1206 N N . ALA A 1 159 ? 7.760 5.272 7.165 1.00 90.38 159 ALA A N 1
ATOM 1207 C CA . ALA A 1 159 ? 8.969 4.828 6.490 1.00 90.38 159 ALA A CA 1
ATOM 1208 C C . ALA A 1 159 ? 10.192 5.430 7.176 1.00 90.38 159 ALA A C 1
ATOM 1210 O O . ALA A 1 159 ? 10.199 6.612 7.524 1.00 90.38 159 ALA A O 1
ATOM 1211 N N . THR A 1 160 ? 11.230 4.623 7.322 1.00 90.19 160 THR A N 1
ATOM 1212 C CA . THR A 1 160 ? 12.540 5.043 7.806 1.00 90.19 160 THR A CA 1
ATOM 1213 C C . THR A 1 160 ? 13.575 4.598 6.790 1.00 90.19 160 THR A C 1
ATOM 1215 O O . THR A 1 160 ? 13.612 3.427 6.419 1.00 90.19 160 THR A O 1
ATOM 1218 N N . ASP A 1 161 ? 14.406 5.523 6.328 1.00 87.50 161 ASP A N 1
ATOM 1219 C CA . ASP A 1 161 ? 15.555 5.192 5.489 1.00 87.50 161 ASP A CA 1
ATOM 1220 C C . ASP A 1 161 ? 16.580 4.411 6.329 1.00 87.50 161 ASP A C 1
ATOM 1222 O O . ASP A 1 161 ? 17.088 4.920 7.334 1.00 87.50 161 ASP A O 1
ATOM 1226 N N . ASP A 1 162 ? 16.872 3.171 5.926 1.00 83.69 162 ASP A N 1
ATOM 1227 C CA . ASP A 1 162 ? 17.761 2.266 6.663 1.00 83.69 162 ASP A CA 1
ATOM 1228 C C . ASP A 1 162 ? 19.220 2.761 6.678 1.00 83.69 162 ASP A C 1
ATOM 1230 O O . ASP A 1 162 ? 19.965 2.475 7.620 1.00 83.69 162 ASP A O 1
ATOM 1234 N N . GLU A 1 163 ? 19.656 3.496 5.650 1.00 82.25 163 GLU A N 1
ATOM 1235 C CA . GLU A 1 163 ? 21.032 3.989 5.542 1.00 82.25 163 GLU A CA 1
ATOM 1236 C C . GLU A 1 163 ? 21.231 5.294 6.311 1.00 82.25 163 GLU A C 1
ATOM 1238 O O . GLU A 1 163 ? 22.225 5.453 7.029 1.00 82.25 163 GLU A O 1
ATOM 1243 N N . SER A 1 164 ? 20.309 6.244 6.148 1.00 84.38 164 SER A N 1
ATOM 1244 C CA . SER A 1 164 ? 20.425 7.566 6.772 1.00 84.38 164 SER A CA 1
ATOM 1245 C C . SER A 1 164 ? 19.817 7.634 8.176 1.00 84.38 164 SER A C 1
ATOM 1247 O O . SER A 1 164 ? 20.145 8.548 8.938 1.00 84.38 164 SER A O 1
ATOM 1249 N N . GLY A 1 165 ? 18.962 6.672 8.538 1.00 85.06 165 GLY A N 1
ATOM 1250 C CA . GLY A 1 165 ? 18.191 6.667 9.782 1.00 85.06 165 GLY A CA 1
ATOM 1251 C C . GLY A 1 165 ? 17.147 7.783 9.852 1.00 85.06 165 GLY A C 1
ATOM 1252 O O . GLY A 1 165 ? 16.658 8.095 10.938 1.00 85.06 165 GLY A O 1
ATOM 1253 N N . ILE A 1 166 ? 16.851 8.439 8.726 1.00 87.31 166 ILE A N 1
ATOM 1254 C CA . ILE A 1 166 ? 15.888 9.535 8.659 1.00 87.31 166 ILE A CA 1
ATOM 1255 C C . ILE A 1 166 ? 14.480 8.944 8.603 1.00 87.31 166 ILE A C 1
ATOM 1257 O O . ILE A 1 166 ? 14.150 8.158 7.717 1.00 87.31 166 ILE A O 1
ATOM 1261 N N . GLU A 1 167 ? 13.641 9.353 9.550 1.00 87.56 167 GLU A N 1
ATOM 1262 C CA . GLU A 1 167 ? 12.218 9.025 9.556 1.00 87.56 167 GLU A CA 1
ATOM 1263 C C . GLU A 1 167 ? 11.461 9.974 8.620 1.00 87.56 167 GLU A C 1
ATOM 1265 O O . GLU A 1 167 ? 11.569 11.203 8.714 1.00 87.56 167 GLU A O 1
ATOM 1270 N N . HIS A 1 168 ? 10.690 9.398 7.703 1.00 86.94 168 HIS A N 1
ATOM 1271 C CA . HIS A 1 168 ? 9.798 10.136 6.823 1.00 86.94 168 HIS A CA 1
ATOM 1272 C C . HIS A 1 168 ? 8.501 10.488 7.554 1.00 86.94 168 HIS A C 1
ATOM 1274 O O . HIS A 1 168 ? 8.069 9.796 8.478 1.00 86.94 168 HIS A O 1
ATOM 1280 N N . LYS A 1 169 ? 7.849 11.569 7.109 1.00 88.44 169 LYS A N 1
ATOM 1281 C CA . LYS A 1 169 ? 6.519 11.928 7.610 1.00 88.44 169 LYS A CA 1
ATOM 1282 C C . LYS A 1 169 ? 5.547 10.772 7.320 1.00 88.44 169 LYS A C 1
ATOM 1284 O O . LYS A 1 169 ? 5.569 10.276 6.193 1.00 88.44 169 LYS A O 1
ATOM 1289 N N . PRO A 1 170 ? 4.674 10.387 8.264 1.00 90.69 170 PRO A N 1
ATOM 1290 C CA . PRO A 1 170 ? 3.715 9.325 8.019 1.00 90.69 170 PRO A CA 1
ATOM 1291 C C . PRO A 1 170 ? 2.767 9.646 6.866 1.00 90.69 170 PRO A C 1
ATOM 1293 O O . PRO A 1 170 ? 2.339 10.790 6.672 1.00 90.69 170 PRO A O 1
ATOM 1296 N N . GLU A 1 171 ? 2.436 8.609 6.107 1.00 92.25 171 GLU A N 1
ATOM 1297 C CA . GLU A 1 171 ? 1.595 8.682 4.918 1.00 92.25 171 GLU A CA 1
ATOM 1298 C C . GLU A 1 171 ? 0.269 7.957 5.156 1.00 92.25 171 GLU A C 1
ATOM 1300 O O . GLU A 1 171 ? 0.213 6.908 5.802 1.00 92.25 171 GLU A O 1
ATOM 1305 N N . ILE A 1 172 ? -0.816 8.498 4.603 1.00 91.94 172 ILE A N 1
ATOM 1306 C CA . ILE A 1 172 ? -2.132 7.855 4.631 1.00 91.94 172 ILE A CA 1
ATOM 1307 C C . ILE A 1 172 ? -2.217 6.912 3.430 1.00 91.94 172 ILE A C 1
ATOM 1309 O O . ILE A 1 172 ? -2.297 7.363 2.290 1.00 91.94 172 ILE A O 1
ATOM 1313 N N . VAL A 1 173 ? -2.226 5.603 3.682 1.00 90.62 173 VAL A N 1
ATOM 1314 C CA . VAL A 1 173 ? -2.363 4.580 2.630 1.00 90.62 173 VAL A CA 1
ATOM 1315 C C . VAL A 1 173 ? -3.819 4.458 2.208 1.00 90.62 173 VAL A C 1
ATOM 1317 O O . VAL A 1 173 ? -4.160 4.464 1.027 1.00 90.62 173 VAL A O 1
ATOM 1320 N N . THR A 1 174 ? -4.703 4.326 3.194 1.00 89.81 174 THR A N 1
ATOM 1321 C CA . THR A 1 174 ? -6.143 4.266 2.973 1.00 89.81 174 THR A CA 1
ATOM 1322 C C . THR A 1 174 ? -6.882 4.676 4.235 1.00 89.81 174 THR A C 1
ATOM 1324 O O . THR A 1 174 ? -6.414 4.441 5.348 1.00 89.81 174 THR A O 1
ATOM 1327 N N . ALA A 1 175 ? -8.047 5.287 4.071 1.00 90.19 175 ALA A N 1
ATOM 1328 C CA . ALA A 1 175 ? -8.942 5.597 5.168 1.00 90.19 175 ALA A CA 1
ATOM 1329 C C . ALA A 1 175 ? -10.388 5.570 4.677 1.00 90.19 175 ALA A C 1
ATOM 1331 O O . ALA A 1 175 ? -10.659 5.882 3.516 1.00 90.19 175 ALA A O 1
ATOM 1332 N N . PHE A 1 176 ? -11.317 5.154 5.533 1.00 90.06 176 PHE A N 1
ATOM 1333 C CA . PHE A 1 176 ? -12.730 5.074 5.171 1.00 90.06 176 PHE A CA 1
ATOM 1334 C C . PHE A 1 176 ? -13.644 4.941 6.391 1.00 90.06 176 PHE A C 1
ATOM 1336 O O . PHE A 1 176 ? -13.282 4.392 7.435 1.00 90.06 176 PHE A O 1
ATOM 1343 N N . PHE A 1 177 ? -14.889 5.389 6.219 1.00 89.19 177 PHE A N 1
ATOM 1344 C CA . PHE A 1 177 ? -15.965 5.142 7.173 1.00 89.19 177 PHE A CA 1
ATOM 1345 C C . PHE A 1 177 ? -16.618 3.779 6.944 1.00 89.19 177 PHE A C 1
ATOM 1347 O O . PHE A 1 177 ? -16.867 3.340 5.822 1.00 89.19 177 PHE A O 1
ATOM 1354 N N . VAL A 1 178 ? -16.970 3.125 8.040 1.00 87.31 178 VAL A N 1
ATOM 1355 C CA . VAL A 1 178 ? -17.574 1.803 8.079 1.00 87.31 178 VAL A CA 1
ATOM 1356 C C . VAL A 1 178 ? -19.074 1.949 8.320 1.00 87.31 178 VAL A C 1
ATOM 1358 O O . VAL A 1 178 ? -19.521 2.156 9.445 1.00 87.31 178 VAL A O 1
ATOM 1361 N N . GLY A 1 179 ? -19.875 1.797 7.264 1.00 83.25 179 GLY A N 1
ATOM 1362 C CA . GLY A 1 179 ? -21.341 1.796 7.338 1.00 83.25 179 GLY A CA 1
ATOM 1363 C C . GLY A 1 179 ? -21.965 0.553 7.994 1.00 83.25 179 GLY A C 1
ATOM 1364 O O . GLY A 1 179 ? -21.295 -0.428 8.306 1.00 83.25 179 GLY A O 1
ATOM 1365 N N . GLU A 1 180 ? -23.286 0.585 8.202 1.00 79.94 180 GLU A N 1
ATOM 1366 C CA . GLU A 1 180 ? -24.071 -0.497 8.838 1.00 79.94 180 GLU A CA 1
ATOM 1367 C C . GLU A 1 180 ? -24.006 -1.833 8.086 1.00 79.94 180 GLU A C 1
ATOM 1369 O O . GLU A 1 180 ? -24.063 -2.889 8.709 1.00 79.94 180 GLU A O 1
ATOM 1374 N N . ASN A 1 181 ? -23.861 -1.780 6.761 1.00 83.19 181 ASN A N 1
ATOM 1375 C CA . ASN A 1 181 ? -23.796 -2.958 5.890 1.00 83.19 181 ASN A CA 1
ATOM 1376 C C . ASN A 1 181 ? -22.361 -3.437 5.631 1.00 83.19 181 ASN A C 1
ATOM 1378 O O . ASN A 1 181 ? -22.150 -4.364 4.848 1.00 83.19 181 ASN A O 1
ATOM 1382 N N . SER A 1 182 ? -21.378 -2.797 6.259 1.00 87.25 182 SER A N 1
ATOM 1383 C CA . SER A 1 182 ? -19.984 -3.201 6.161 1.00 87.25 182 SER A CA 1
ATOM 1384 C C . SER A 1 182 ? -19.750 -4.533 6.861 1.00 87.25 182 SER A C 1
ATOM 1386 O O . SER A 1 182 ? -20.427 -4.885 7.832 1.00 87.25 182 SER A O 1
ATOM 1388 N N . TYR A 1 183 ? -18.777 -5.285 6.367 1.00 88.31 183 TYR A N 1
ATOM 1389 C CA . TYR A 1 183 ? -18.441 -6.595 6.904 1.00 88.31 183 TYR A CA 1
ATOM 1390 C C . TYR A 1 183 ? -16.952 -6.879 6.745 1.00 88.31 183 TYR A C 1
ATOM 1392 O O . TYR A 1 183 ? -16.289 -6.333 5.865 1.00 88.31 183 TYR A O 1
ATOM 1400 N N . VAL A 1 184 ? -16.440 -7.763 7.592 1.00 89.94 184 VAL A N 1
ATOM 1401 C CA . VAL A 1 184 ? -15.101 -8.336 7.449 1.00 89.94 184 VAL A CA 1
ATOM 1402 C C . VAL A 1 184 ? -15.242 -9.705 6.811 1.00 89.94 184 VAL A C 1
ATOM 1404 O O . VAL A 1 184 ? -16.123 -10.470 7.197 1.00 89.94 184 VAL A O 1
ATOM 1407 N N . SER A 1 185 ? -14.394 -10.022 5.841 1.00 91.25 185 SER A N 1
ATOM 1408 C CA . SER A 1 185 ? -14.305 -11.349 5.238 1.00 91.25 185 SER A CA 1
ATOM 1409 C C . SER A 1 185 ? -12.924 -11.930 5.470 1.00 91.25 185 SER A C 1
ATOM 1411 O O . SER A 1 185 ? -11.935 -11.223 5.293 1.00 91.25 185 SER A O 1
ATOM 1413 N N . VAL A 1 186 ? -12.847 -13.221 5.793 1.00 90.50 186 VAL A N 1
ATOM 1414 C CA . VAL A 1 186 ? -11.568 -13.940 5.862 1.00 90.50 186 VAL A CA 1
ATOM 1415 C C . VAL A 1 186 ? -11.534 -15.006 4.775 1.00 90.50 186 VAL A C 1
ATOM 1417 O O . VAL A 1 186 ? -12.206 -16.034 4.864 1.00 90.50 186 VAL A O 1
ATOM 1420 N N . GLY A 1 187 ? -10.764 -14.750 3.724 1.00 88.56 187 GLY A N 1
ATOM 1421 C CA . GLY A 1 187 ? -10.625 -15.618 2.560 1.00 88.56 187 GLY A CA 1
ATOM 1422 C C . GLY A 1 187 ? -9.278 -16.331 2.513 1.00 88.56 187 GLY A C 1
ATOM 1423 O O . GLY A 1 187 ? -8.300 -15.887 3.107 1.00 88.56 187 GLY A O 1
ATOM 1424 N N . THR A 1 188 ? -9.236 -17.421 1.755 1.00 88.25 188 THR A N 1
ATOM 1425 C CA . THR A 1 188 ? -8.011 -18.167 1.458 1.00 88.25 188 THR A CA 1
ATOM 1426 C C . THR A 1 188 ? -7.807 -18.169 -0.050 1.00 88.25 188 THR A C 1
ATOM 1428 O O . THR A 1 188 ? -8.651 -18.664 -0.796 1.00 88.25 188 THR A O 1
ATOM 1431 N N . GLN A 1 189 ? -6.689 -17.614 -0.508 1.00 86.00 189 GLN A N 1
ATOM 1432 C CA . GLN A 1 189 ? -6.210 -17.782 -1.873 1.00 86.00 189 GLN A CA 1
ATOM 1433 C C . GLN A 1 189 ? -5.254 -18.968 -1.890 1.00 86.00 189 GLN A C 1
ATOM 1435 O O . GLN A 1 189 ? -4.170 -18.924 -1.305 1.00 86.00 189 GLN A O 1
ATOM 1440 N N . HIS A 1 190 ? -5.679 -20.045 -2.542 1.00 83.44 190 HIS A N 1
ATOM 1441 C CA . HIS A 1 190 ? -4.862 -21.240 -2.643 1.00 83.44 190 HIS A CA 1
ATOM 1442 C C . HIS A 1 190 ? -3.636 -20.999 -3.533 1.00 83.44 190 HIS A C 1
ATOM 1444 O O . HIS A 1 190 ? -3.719 -20.228 -4.491 1.00 83.44 190 HIS A O 1
ATOM 1450 N N . PRO A 1 191 ? -2.513 -21.679 -3.246 1.00 78.50 191 PRO A N 1
ATOM 1451 C CA . PRO A 1 191 ? -1.354 -21.653 -4.115 1.00 78.50 191 PRO A CA 1
ATOM 1452 C C . PRO A 1 191 ? -1.744 -22.183 -5.492 1.00 78.50 191 PRO A C 1
ATOM 1454 O O . PRO A 1 191 ? -2.389 -23.233 -5.612 1.00 78.50 191 PRO A O 1
ATOM 1457 N N . HIS A 1 192 ? -1.322 -21.483 -6.536 1.00 75.00 192 HIS A N 1
ATOM 1458 C CA . HIS A 1 192 ? -1.509 -21.913 -7.913 1.00 75.00 192 HIS A CA 1
ATOM 1459 C C . HIS A 1 192 ? -0.165 -21.850 -8.639 1.00 75.00 192 HIS A C 1
ATOM 1461 O O . HIS A 1 192 ? 0.553 -20.856 -8.567 1.00 75.00 192 HIS A O 1
ATOM 1467 N N . GLY A 1 193 ? 0.191 -22.950 -9.306 1.00 53.28 193 GLY A N 1
ATOM 1468 C CA . GLY A 1 193 ? 1.452 -23.091 -10.030 1.00 53.28 193 GLY A CA 1
ATOM 1469 C C . GLY A 1 193 ? 1.220 -23.249 -11.528 1.00 53.28 193 GLY A C 1
ATOM 1470 O O . GLY A 1 193 ? 0.535 -24.180 -11.952 1.00 53.28 193 GLY A O 1
ATOM 1471 N N . GLY A 1 194 ? 1.817 -22.354 -12.314 1.00 53.06 194 GLY A N 1
ATOM 1472 C CA . GLY A 1 194 ? 2.046 -22.512 -13.752 1.00 53.06 194 GLY A CA 1
ATOM 1473 C C . GLY A 1 194 ? 3.546 -22.543 -14.062 1.00 53.06 194 GLY A C 1
ATOM 1474 O O . GLY A 1 194 ? 4.362 -22.324 -13.170 1.00 53.06 194 GLY A O 1
ATOM 1475 N N . ALA A 1 195 ? 3.917 -22.793 -15.323 1.00 52.78 195 ALA A N 1
ATOM 1476 C CA . ALA A 1 195 ? 5.322 -22.844 -15.755 1.00 52.78 195 ALA A CA 1
ATOM 1477 C C . ALA A 1 195 ? 6.110 -21.551 -15.452 1.00 52.78 195 ALA A C 1
ATOM 1479 O O . ALA A 1 195 ? 7.323 -21.618 -15.278 1.00 52.78 195 ALA A O 1
ATOM 1480 N N . ASP A 1 196 ? 5.410 -20.418 -15.320 1.00 52.28 196 ASP A N 1
ATOM 1481 C CA . ASP A 1 196 ? 6.023 -19.090 -15.243 1.00 52.28 196 ASP A CA 1
ATOM 1482 C C . ASP A 1 196 ? 5.755 -18.341 -13.926 1.00 52.28 196 ASP A C 1
ATOM 1484 O O . ASP A 1 196 ? 6.320 -17.273 -13.724 1.00 52.28 196 ASP A O 1
ATOM 1488 N N . ASN A 1 197 ? 4.919 -18.865 -13.018 1.00 49.53 197 ASN A N 1
ATOM 1489 C CA . ASN A 1 197 ? 4.668 -18.241 -11.713 1.00 49.53 197 ASN A CA 1
ATOM 1490 C C . ASN A 1 197 ? 4.191 -19.269 -10.680 1.00 49.53 197 ASN A C 1
ATOM 1492 O O . ASN A 1 197 ? 3.200 -19.975 -10.889 1.00 49.53 197 ASN A O 1
ATOM 1496 N N . VAL A 1 198 ? 4.899 -19.321 -9.551 1.00 65.62 198 VAL A N 1
ATOM 1497 C CA . VAL A 1 198 ? 4.463 -20.011 -8.336 1.00 65.62 198 VAL A CA 1
ATOM 1498 C C . VAL A 1 198 ? 3.864 -18.941 -7.435 1.00 65.62 198 VAL A C 1
ATOM 1500 O O . VAL A 1 198 ? 4.600 -18.232 -6.755 1.00 65.62 198 VAL A O 1
ATOM 1503 N N . ASP A 1 199 ? 2.539 -18.793 -7.456 1.00 74.19 199 ASP A N 1
ATOM 1504 C CA . ASP A 1 199 ? 1.853 -18.018 -6.423 1.00 74.19 199 ASP A CA 1
ATOM 1505 C C . ASP A 1 199 ? 1.842 -18.881 -5.151 1.00 74.19 199 ASP A C 1
ATOM 1507 O O . ASP A 1 199 ? 1.226 -19.957 -5.162 1.00 74.19 199 ASP A O 1
ATOM 1511 N N . PRO A 1 200 ? 2.536 -18.477 -4.067 1.00 76.56 200 PRO A N 1
ATOM 1512 C CA . PRO A 1 200 ? 2.602 -19.263 -2.839 1.00 76.56 200 PRO A CA 1
ATOM 1513 C C . PRO A 1 200 ? 1.250 -19.368 -2.118 1.00 76.56 200 PRO A C 1
ATOM 1515 O O . PRO A 1 200 ? 1.155 -20.100 -1.133 1.00 76.56 200 PRO A O 1
ATOM 1518 N N . GLY A 1 201 ? 0.209 -18.678 -2.594 1.00 80.62 201 GLY A N 1
ATOM 1519 C CA . GLY A 1 201 ? -1.067 -18.565 -1.906 1.00 80.62 201 GLY A CA 1
ATOM 1520 C C . GLY A 1 201 ? -0.975 -17.610 -0.717 1.00 80.62 201 GLY A C 1
ATOM 1521 O O . GLY A 1 201 ? 0.106 -17.232 -0.258 1.00 80.62 201 GLY A O 1
ATOM 1522 N N . ARG A 1 202 ? -2.132 -17.207 -0.195 1.00 88.31 202 ARG A N 1
ATOM 1523 C CA . ARG A 1 202 ? -2.233 -16.251 0.914 1.00 88.31 202 ARG A CA 1
ATOM 1524 C C . ARG A 1 202 ? -3.554 -16.376 1.654 1.00 88.31 202 ARG A C 1
ATOM 1526 O O . ARG A 1 202 ? -4.566 -16.744 1.066 1.00 88.31 202 ARG A O 1
ATOM 1533 N N . GLU A 1 203 ? -3.553 -16.029 2.932 1.00 86.94 203 GLU A N 1
ATOM 1534 C CA . GLU A 1 203 ? -4.793 -15.767 3.668 1.00 86.94 203 GLU A CA 1
ATOM 1535 C C . GLU A 1 203 ? -5.069 -14.264 3.617 1.00 86.94 203 GLU A C 1
ATOM 1537 O O . GLU A 1 203 ? -4.142 -13.462 3.715 1.00 86.94 203 GLU A O 1
ATOM 1542 N N . ILE A 1 204 ? -6.324 -13.870 3.432 1.00 87.06 204 ILE A N 1
ATOM 1543 C CA . ILE A 1 204 ? -6.702 -12.471 3.217 1.00 87.06 204 ILE A CA 1
ATOM 1544 C C . ILE A 1 204 ? -7.807 -12.108 4.199 1.00 87.06 204 ILE A C 1
ATOM 1546 O O . ILE A 1 204 ? -8.871 -12.724 4.195 1.00 87.06 204 ILE A O 1
ATOM 1550 N N . VAL A 1 205 ? -7.579 -11.074 5.003 1.00 86.25 205 VAL A N 1
ATOM 1551 C CA . VAL A 1 205 ? -8.619 -10.410 5.792 1.00 86.25 205 VAL A CA 1
ATOM 1552 C C . VAL A 1 205 ? -9.012 -9.143 5.049 1.00 86.25 205 VAL A C 1
ATOM 1554 O O . VAL A 1 205 ? -8.201 -8.238 4.892 1.00 86.25 205 VAL A O 1
ATOM 1557 N N . ALA A 1 206 ? -10.246 -9.075 4.566 1.00 86.69 206 ALA A N 1
ATOM 1558 C CA . ALA A 1 206 ? -10.758 -7.936 3.817 1.00 86.69 206 ALA A CA 1
ATOM 1559 C C . ALA A 1 206 ? -11.834 -7.208 4.626 1.00 86.69 206 ALA A C 1
ATOM 1561 O O . ALA A 1 206 ? -12.844 -7.807 5.002 1.00 86.69 206 ALA A O 1
ATOM 1562 N N . ILE A 1 207 ? -11.638 -5.914 4.874 1.00 85.12 207 ILE A N 1
ATOM 1563 C CA . ILE A 1 207 ? -12.655 -5.035 5.454 1.00 85.12 207 ILE A CA 1
ATOM 1564 C C . ILE A 1 207 ? -13.405 -4.384 4.300 1.00 85.12 207 ILE A C 1
ATOM 1566 O O . ILE A 1 207 ? -12.839 -3.552 3.600 1.00 85.12 207 ILE A O 1
ATOM 1570 N N . TYR A 1 208 ? -14.672 -4.744 4.115 1.00 83.81 208 TYR A N 1
ATOM 1571 C CA . TYR A 1 208 ? -15.539 -4.144 3.107 1.00 83.81 208 TYR A CA 1
ATOM 1572 C C . TYR A 1 208 ? -16.394 -3.057 3.739 1.00 83.81 208 TYR A C 1
ATOM 1574 O O . TYR A 1 208 ? -17.332 -3.352 4.485 1.00 83.81 208 TYR A O 1
ATOM 1582 N N . ALA A 1 209 ? -16.102 -1.806 3.403 1.00 78.81 209 ALA A N 1
ATOM 1583 C CA . ALA A 1 209 ? -16.945 -0.674 3.727 1.00 78.81 209 ALA A CA 1
ATOM 1584 C C . ALA A 1 209 ? -17.985 -0.452 2.625 1.00 78.81 209 ALA A C 1
ATOM 1586 O O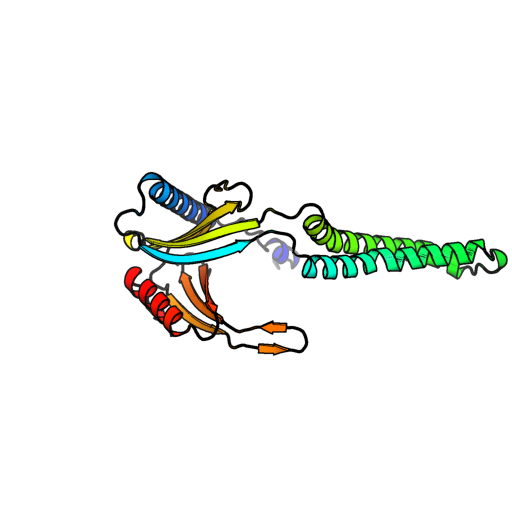 . ALA A 1 209 ? -17.646 -0.178 1.474 1.00 78.81 209 ALA A O 1
ATOM 1587 N N . MET A 1 210 ? -19.264 -0.583 2.986 1.00 68.12 210 MET A N 1
ATOM 1588 C CA . MET A 1 210 ? -20.372 -0.196 2.112 1.00 68.12 210 MET A CA 1
ATOM 1589 C C . MET A 1 210 ? -20.853 1.198 2.499 1.00 68.12 210 MET A C 1
ATOM 1591 O O . MET A 1 210 ? -21.340 1.399 3.618 1.00 68.12 210 MET A O 1
ATOM 1595 N N . THR A 1 211 ? -20.756 2.152 1.575 1.00 59.12 211 THR A N 1
ATOM 1596 C CA . THR A 1 211 ? -21.368 3.474 1.751 1.00 59.12 211 THR A CA 1
ATOM 1597 C C . THR A 1 211 ? -22.763 3.490 1.114 1.00 59.12 211 THR A C 1
ATOM 1599 O O . THR A 1 211 ? -23.035 2.764 0.166 1.00 59.12 211 THR A O 1
ATOM 1602 N N . LYS A 1 212 ? -23.703 4.279 1.660 1.00 51.19 212 LYS A N 1
ATOM 1603 C CA . LYS A 1 212 ? -25.070 4.416 1.099 1.00 51.19 212 LYS A CA 1
ATOM 1604 C C . LYS A 1 212 ? -25.117 5.309 -0.150 1.00 51.19 212 LYS A C 1
ATOM 1606 O O . LYS A 1 212 ? -26.168 5.407 -0.774 1.00 51.19 212 LYS A O 1
ATOM 1611 N N . ILE A 1 213 ? -24.026 6.012 -0.450 1.00 52.31 213 ILE A N 1
ATOM 1612 C CA . ILE A 1 213 ? -23.991 7.096 -1.442 1.00 52.31 213 ILE A CA 1
ATOM 1613 C C . ILE A 1 213 ? -23.558 6.557 -2.807 1.00 52.31 213 ILE A C 1
ATOM 1615 O O . ILE A 1 213 ? -23.964 7.090 -3.834 1.00 52.31 213 ILE A O 1
ATOM 1619 N N . THR A 1 214 ? -22.814 5.456 -2.825 1.00 44.06 214 THR A N 1
ATOM 1620 C CA . THR A 1 214 ? -22.312 4.830 -4.038 1.00 44.06 214 THR A CA 1
ATOM 1621 C C . THR A 1 214 ? -22.195 3.327 -3.813 1.00 44.06 214 THR A C 1
ATOM 1623 O O . THR A 1 214 ? -21.800 2.888 -2.735 1.00 44.06 214 THR A O 1
ATOM 1626 N N . ASP A 1 215 ? -22.460 2.518 -4.838 1.00 46.25 215 ASP A N 1
ATOM 1627 C CA . ASP A 1 215 ? -22.125 1.083 -4.850 1.00 46.25 215 ASP A CA 1
ATOM 1628 C C . ASP A 1 215 ? -20.589 0.836 -4.799 1.00 46.25 215 ASP A C 1
ATOM 1630 O O . ASP A 1 215 ? -20.107 -0.241 -5.151 1.00 46.25 215 ASP A O 1
ATOM 1634 N N . TYR A 1 216 ? -19.787 1.827 -4.381 1.00 47.44 216 TYR A N 1
ATOM 1635 C CA . TYR A 1 216 ? -18.356 1.681 -4.172 1.00 47.44 216 TYR A CA 1
ATOM 1636 C C . TYR A 1 216 ? -18.101 0.883 -2.894 1.00 47.44 216 TYR A C 1
ATOM 1638 O O . TYR A 1 216 ? -18.454 1.270 -1.777 1.00 47.44 216 TYR A O 1
ATOM 1646 N N . HIS A 1 217 ? -17.445 -0.254 -3.092 1.00 61.06 217 HIS A N 1
ATOM 1647 C CA . HIS A 1 217 ? -16.852 -1.051 -2.037 1.00 61.06 217 HIS A CA 1
ATOM 1648 C C . HIS A 1 217 ? -15.447 -0.514 -1.771 1.00 61.06 217 HIS A C 1
ATOM 1650 O O . HIS A 1 217 ? -14.518 -0.836 -2.509 1.00 61.06 217 HIS A O 1
ATOM 1656 N N . SER A 1 218 ? -15.272 0.282 -0.717 1.00 65.75 218 SER A N 1
ATOM 1657 C CA . SER A 1 218 ? -13.921 0.514 -0.204 1.00 65.75 218 SER A CA 1
ATOM 1658 C C . SER A 1 218 ? -13.500 -0.758 0.520 1.00 65.75 218 SER A C 1
ATOM 1660 O O . SER A 1 218 ? -14.127 -1.155 1.503 1.00 65.75 218 SER A O 1
ATOM 1662 N N . ALA A 1 219 ? -12.498 -1.448 -0.020 1.00 78.31 219 ALA A N 1
ATOM 1663 C CA . ALA A 1 219 ? -11.970 -2.675 0.550 1.00 78.31 219 ALA A CA 1
ATOM 1664 C C . ALA A 1 219 ? -10.507 -2.467 0.934 1.00 78.31 219 ALA A C 1
ATOM 1666 O O . ALA A 1 219 ? -9.685 -2.164 0.073 1.00 78.31 219 ALA A O 1
ATOM 1667 N N . HIS A 1 220 ? -10.183 -2.658 2.210 1.00 85.19 220 HIS A N 1
ATOM 1668 C CA . HIS A 1 220 ? -8.796 -2.785 2.647 1.00 85.19 220 HIS A CA 1
ATOM 1669 C C . HIS A 1 220 ? -8.498 -4.248 2.948 1.00 85.19 220 HIS A C 1
ATOM 1671 O O . HIS A 1 220 ? -9.256 -4.910 3.661 1.00 85.19 220 HIS A O 1
ATOM 1677 N N . THR A 1 221 ? -7.415 -4.755 2.367 1.00 87.69 221 THR A N 1
ATOM 1678 C CA . THR A 1 221 ? -7.021 -6.160 2.452 1.00 87.69 221 THR A CA 1
ATOM 1679 C C . THR A 1 221 ? -5.712 -6.300 3.205 1.00 87.69 221 THR A C 1
ATOM 1681 O O . THR A 1 221 ? -4.676 -5.835 2.738 1.00 87.69 221 THR A O 1
ATOM 1684 N N . ILE A 1 222 ? -5.758 -7.026 4.312 1.00 88.31 222 ILE A N 1
ATOM 1685 C CA . ILE A 1 222 ? -4.594 -7.443 5.081 1.00 88.31 222 ILE A CA 1
ATOM 1686 C C . ILE A 1 222 ? -4.244 -8.861 4.648 1.00 88.31 222 ILE A C 1
ATOM 1688 O O . ILE A 1 222 ? -5.096 -9.754 4.653 1.00 88.31 222 ILE A O 1
ATOM 1692 N N . THR A 1 223 ? -2.994 -9.065 4.247 1.00 87.94 223 THR A N 1
ATOM 1693 C CA . THR A 1 223 ? -2.538 -10.336 3.681 1.00 87.94 223 THR A CA 1
ATOM 1694 C C . THR A 1 223 ? -1.608 -11.054 4.648 1.00 87.94 223 THR A C 1
ATOM 1696 O O . THR A 1 223 ? -0.683 -10.461 5.189 1.00 87.94 223 THR A O 1
ATOM 1699 N N . PHE A 1 224 ? -1.817 -12.356 4.810 1.00 85.62 224 PHE A N 1
ATOM 1700 C CA . PHE A 1 224 ? -0.949 -13.250 5.563 1.00 85.62 224 PHE A CA 1
ATOM 1701 C C . PHE A 1 224 ? -0.389 -14.341 4.655 1.00 85.62 224 PHE A C 1
ATOM 1703 O O . PHE A 1 224 ? -0.993 -14.717 3.646 1.00 85.62 224 PHE A O 1
ATOM 1710 N N . ALA A 1 225 ? 0.747 -14.909 5.060 1.00 84.69 225 ALA A N 1
ATOM 1711 C CA . ALA A 1 225 ? 1.300 -16.077 4.392 1.00 84.69 225 ALA A CA 1
ATOM 1712 C C . ALA A 1 225 ? 0.304 -17.250 4.422 1.00 84.69 225 ALA A C 1
ATOM 1714 O O . ALA A 1 225 ? -0.417 -17.449 5.406 1.00 84.69 225 ALA A O 1
ATOM 1715 N N . TYR A 1 226 ? 0.288 -18.051 3.354 1.00 85.69 226 TYR A N 1
ATOM 1716 C CA . TYR A 1 226 ? -0.552 -19.243 3.279 1.00 85.69 226 TYR A CA 1
ATOM 1717 C C . TYR A 1 226 ? -0.349 -20.166 4.491 1.00 85.69 226 TYR A C 1
ATOM 1719 O O . TYR A 1 226 ? 0.780 -20.399 4.929 1.00 85.69 226 TYR A O 1
ATOM 1727 N N . GLY A 1 227 ? -1.445 -20.690 5.051 1.00 83.81 227 GLY A N 1
ATOM 1728 C CA . GLY A 1 227 ? -1.412 -21.526 6.256 1.00 83.81 227 GLY A CA 1
ATOM 1729 C C . GLY A 1 227 ? -1.453 -20.748 7.576 1.00 83.81 227 GLY A C 1
ATOM 1730 O O . GLY A 1 227 ? -1.592 -21.359 8.635 1.00 83.81 227 GLY A O 1
ATOM 1731 N N . GLN A 1 228 ? -1.429 -19.410 7.551 1.00 89.56 228 GLN A N 1
ATOM 1732 C CA . GLN A 1 228 ? -1.664 -18.568 8.733 1.00 89.56 228 GLN A CA 1
ATOM 1733 C C . GLN A 1 228 ? -3.157 -18.296 8.989 1.00 89.56 228 GLN A C 1
ATOM 1735 O O . GLN A 1 228 ? -3.517 -17.272 9.569 1.00 89.56 228 GLN A O 1
ATOM 1740 N N . ARG A 1 229 ? -4.036 -19.230 8.600 1.00 89.25 229 ARG A N 1
ATOM 1741 C CA . ARG A 1 229 ? -5.496 -19.065 8.659 1.00 89.25 229 ARG A CA 1
ATOM 1742 C C . ARG A 1 229 ? -5.995 -18.671 10.047 1.00 89.25 229 ARG A C 1
ATOM 1744 O O . ARG A 1 229 ? -6.816 -17.774 10.162 1.00 89.25 229 ARG A O 1
ATOM 1751 N N . LEU A 1 230 ? -5.443 -19.279 11.097 1.00 91.19 230 LEU A N 1
ATOM 1752 C CA . LEU A 1 230 ? -5.805 -18.962 12.482 1.00 91.19 230 LEU A CA 1
ATOM 1753 C C . LEU A 1 230 ? -5.551 -17.490 12.837 1.00 91.19 230 LEU A C 1
ATOM 1755 O O . LEU A 1 230 ? -6.398 -16.877 13.475 1.00 91.19 230 LEU A O 1
ATOM 1759 N N . LYS A 1 231 ? -4.426 -16.913 12.388 1.00 90.69 231 LYS A N 1
ATOM 1760 C CA . LYS A 1 231 ? -4.116 -15.491 12.612 1.00 90.69 231 LYS A CA 1
ATOM 1761 C C . LYS A 1 231 ? -5.079 -14.590 11.844 1.00 90.69 231 LYS A C 1
ATOM 1763 O O . LYS A 1 231 ? -5.542 -13.589 12.380 1.00 90.69 231 LYS A O 1
ATOM 1768 N N . ALA A 1 232 ? -5.393 -14.964 10.605 1.00 90.06 232 ALA A N 1
ATOM 1769 C CA . ALA A 1 232 ? -6.342 -14.233 9.774 1.00 90.06 232 ALA A CA 1
ATOM 1770 C C . ALA A 1 232 ? -7.762 -14.262 10.375 1.00 90.06 232 ALA A C 1
ATOM 1772 O O . ALA A 1 232 ? -8.416 -13.225 10.455 1.00 90.06 232 ALA A O 1
ATOM 1773 N N . ASP A 1 233 ? -8.217 -15.419 10.866 1.00 91.88 233 ASP A N 1
ATOM 1774 C CA . ASP A 1 233 ? -9.510 -15.566 11.545 1.00 91.88 233 ASP A CA 1
ATOM 1775 C C . ASP A 1 233 ? -9.557 -14.777 12.866 1.00 91.88 233 ASP A C 1
ATOM 1777 O O . ASP A 1 233 ? -10.556 -14.117 13.156 1.00 91.88 233 ASP A O 1
ATOM 1781 N N . GLU A 1 234 ? -8.481 -14.804 13.659 1.00 93.62 234 GLU A N 1
ATOM 1782 C CA . GLU A 1 234 ? -8.376 -14.047 14.913 1.00 93.62 234 GLU A CA 1
ATOM 1783 C C . GLU A 1 234 ? -8.417 -12.535 14.666 1.00 93.62 234 GLU A C 1
ATOM 1785 O O . GLU A 1 234 ? -9.177 -11.821 15.328 1.00 93.62 234 GLU A O 1
ATOM 1790 N N . LEU A 1 235 ? -7.674 -12.045 13.669 1.00 92.94 235 LEU A N 1
ATOM 1791 C CA . LEU A 1 235 ? -7.716 -10.640 13.275 1.00 92.94 235 LEU A CA 1
ATOM 1792 C C . LEU A 1 235 ? -9.099 -10.252 12.739 1.00 92.94 235 LEU A C 1
ATOM 1794 O O . LEU A 1 235 ? -9.660 -9.242 13.161 1.00 92.94 235 LEU A O 1
ATOM 1798 N N . GLY A 1 236 ? -9.676 -11.063 11.849 1.00 92.12 236 GLY A N 1
ATOM 1799 C CA . GLY A 1 236 ? -11.002 -10.807 11.291 1.00 92.12 236 GLY A CA 1
ATOM 1800 C C . GLY A 1 236 ? -12.075 -10.713 12.375 1.00 92.12 236 GLY A C 1
ATOM 1801 O O . GLY A 1 236 ? -12.900 -9.795 12.360 1.00 92.12 236 GLY A O 1
ATOM 1802 N N . LYS A 1 237 ? -12.016 -11.607 13.368 1.00 94.12 237 LYS A N 1
ATOM 1803 C CA . LYS A 1 237 ? -12.882 -11.563 14.548 1.00 94.12 237 LYS A CA 1
ATOM 1804 C C . LYS A 1 237 ? -12.629 -10.320 15.402 1.00 94.12 237 LYS A C 1
ATOM 1806 O O . LYS A 1 237 ? -13.583 -9.668 15.803 1.00 94.12 237 LYS A O 1
ATOM 1811 N N . THR A 1 238 ? -11.370 -9.955 15.627 1.00 93.19 238 THR A N 1
ATOM 1812 C CA . THR A 1 238 ? -11.002 -8.769 16.415 1.00 93.19 238 THR A CA 1
ATOM 1813 C C . THR A 1 238 ? -11.556 -7.494 15.786 1.00 93.19 238 THR A C 1
ATOM 1815 O O . THR A 1 238 ? -12.198 -6.700 16.466 1.00 93.19 238 THR A O 1
ATOM 1818 N N . ILE A 1 239 ? -11.386 -7.320 14.473 1.00 92.81 239 ILE A N 1
ATOM 1819 C CA . ILE A 1 239 ? -11.934 -6.171 13.744 1.00 92.81 239 ILE A CA 1
ATOM 1820 C C . ILE A 1 239 ? -13.467 -6.175 13.818 1.00 92.81 239 ILE A C 1
ATOM 1822 O O . ILE A 1 239 ? -14.071 -5.135 14.078 1.00 92.81 239 ILE A O 1
ATOM 1826 N N . SER A 1 240 ? -14.096 -7.337 13.614 1.00 92.56 240 SER A N 1
ATOM 1827 C CA . SER A 1 240 ? -15.550 -7.509 13.718 1.00 92.56 240 SER A CA 1
ATOM 1828 C C . SER A 1 240 ? -16.082 -7.089 15.091 1.00 92.56 240 SER A C 1
ATOM 1830 O O . SER A 1 240 ? -17.063 -6.348 15.154 1.00 92.56 240 SER A O 1
ATOM 1832 N N . ASP A 1 241 ? -15.421 -7.527 16.164 1.00 93.19 241 ASP A N 1
ATOM 1833 C CA . ASP A 1 241 ? -15.822 -7.279 17.548 1.00 93.19 241 ASP A CA 1
ATOM 1834 C C . ASP A 1 241 ? -15.587 -5.810 17.946 1.00 93.19 241 ASP A C 1
ATOM 1836 O O . ASP A 1 241 ? -16.471 -5.186 18.532 1.00 93.19 241 ASP A O 1
ATOM 1840 N N . VAL A 1 242 ? -14.436 -5.228 17.581 1.00 92.75 242 VAL A N 1
ATOM 1841 C CA . VAL A 1 242 ? -14.090 -3.827 17.894 1.00 92.75 242 VAL A CA 1
ATOM 1842 C C . VAL A 1 242 ? -14.986 -2.852 17.135 1.00 92.75 242 VAL A C 1
ATOM 1844 O O . VAL A 1 242 ? -15.536 -1.930 17.730 1.00 92.75 242 VAL A O 1
ATOM 1847 N N . MET A 1 243 ? -15.165 -3.057 15.828 1.00 91.31 243 MET A N 1
ATOM 1848 C CA . MET A 1 243 ? -15.939 -2.143 14.977 1.00 91.31 243 MET A CA 1
ATOM 1849 C C . MET A 1 243 ? -17.447 -2.412 15.009 1.00 91.31 243 MET A C 1
ATOM 1851 O O . MET A 1 243 ? -18.215 -1.652 14.414 1.00 91.31 243 MET A O 1
ATOM 1855 N N . GLY A 1 244 ? -17.887 -3.493 15.661 1.00 89.69 244 GLY A N 1
ATOM 1856 C CA . GLY A 1 244 ? -19.295 -3.884 15.723 1.00 89.69 244 GLY A CA 1
ATOM 1857 C C . GLY A 1 244 ? -19.898 -4.198 14.349 1.00 89.69 244 GLY A C 1
ATOM 1858 O O . GLY A 1 244 ? -21.073 -3.916 14.106 1.00 89.69 244 GLY A O 1
ATOM 1859 N N . ILE A 1 245 ? -19.097 -4.746 13.433 1.00 90.00 245 ILE A N 1
ATOM 1860 C CA . ILE A 1 245 ? -19.525 -5.132 12.080 1.00 90.00 245 ILE A CA 1
ATOM 1861 C C . ILE A 1 245 ? -19.614 -6.645 11.937 1.00 90.00 245 ILE A C 1
ATOM 1863 O O . ILE A 1 245 ? -19.125 -7.387 12.781 1.00 90.00 245 ILE A O 1
ATOM 1867 N N . ARG A 1 246 ? -20.273 -7.127 10.879 1.00 90.69 246 ARG A N 1
ATOM 1868 C CA . ARG A 1 246 ? -20.478 -8.567 10.671 1.00 90.69 246 ARG A CA 1
ATOM 1869 C C . ARG A 1 246 ? -19.189 -9.234 10.177 1.00 90.69 246 ARG A C 1
ATOM 1871 O O . ARG A 1 246 ? -18.613 -8.781 9.193 1.00 90.69 246 ARG A O 1
ATOM 1878 N N . LEU A 1 247 ? -18.809 -10.362 10.776 1.00 89.94 247 LEU A N 1
ATOM 1879 C CA . LEU A 1 247 ? -17.836 -11.297 10.204 1.00 89.94 247 LEU A CA 1
ATOM 1880 C C . LEU A 1 247 ? -18.531 -12.245 9.214 1.00 89.94 247 LEU A C 1
ATOM 1882 O O . LEU A 1 247 ? -19.542 -12.873 9.542 1.00 89.94 247 LEU A O 1
ATOM 1886 N N . LYS A 1 248 ? -17.998 -12.340 7.997 1.00 86.69 248 LYS A N 1
ATOM 1887 C CA . LYS A 1 248 ? -18.445 -13.240 6.935 1.00 86.69 248 LYS A CA 1
ATOM 1888 C C . LYS A 1 248 ? -17.340 -14.265 6.671 1.00 86.69 248 LYS A C 1
ATOM 1890 O O . LYS A 1 248 ? -16.271 -13.909 6.182 1.00 86.69 248 LYS A O 1
ATOM 1895 N N . ASN A 1 249 ? -17.616 -15.518 7.018 1.00 69.94 249 ASN A N 1
ATOM 1896 C CA . ASN A 1 249 ? -16.735 -16.653 6.737 1.00 69.94 249 ASN A CA 1
ATOM 1897 C C . ASN A 1 249 ? -17.086 -17.301 5.400 1.00 69.94 249 ASN A C 1
ATOM 1899 O O . ASN A 1 249 ? -18.294 -17.308 5.058 1.00 69.94 249 ASN A O 1
#

Sequence (249 aa):
MKMGLMDKLNSVDHSSPNHSEEKHLDDILDRAESLMAAIEAEGTPPGVHLAYELEYQRGGRNIVESGFWGLLGLMFIGVPLGMIVMMLLAFLSNPSGATPLGLICLPLLGVGAFAFASMGKDIVSEPVRNLTDPDPVEHVVERTWLDPGNRFVAVYLHATDDESGIEHKPEIVTAFFVGENSYVSVGTQHPHGGADNVDPGREIVAIYAMTKITDYHSAHTITFAYGQRLKADELGKTISDVMGIRLKN

Foldseek 3Di:
DDDDPVNVVVPPDPPDPPPVVVVQVVVFVVVQVVQLVCCVPPNHPPLKDFLDKDKDKDWAAPCVVLVVLQVVLCCLQVVLVVVLVVLVVVCVVCVVPPDVCSVVVNVVSVVSNVVSNVVSCVSNVVSVCSVPPIDAIKIKMWIWMARLVQQKIWIKIWIARPPVRDTDDIDTPDMDHADQQKAKEWDWFPFDDDPVDTPQTWIKIWTWGDDPVDNDTPIDIDIGGHPVSVVSVVSRVVCCVSNVHYYDD

Secondary structure (DSSP, 8-state):
----TTTTTTTS---PPPHHHHHHHHHHHHHHHHHHHHHHHHSSPTT-EEEEEEEEEE-S--HHHHHHHHHHHHHHHHHHHHHHHHHHHHHHH-GGG--HHHHHHHHHHHHHHHHHHHHHHHHHHHHHHHHHSPPPPEEEEEEEEEEGGGTEEEEEEEEEETTT-PBPPPEEEEEEE--TT-EEEEEEE--EEETTEEE--EEEEEEEEEPSS-S-EEEEEEEEETT-HHHHHHHHHHHHHHHT-EEE-